Protein AF-A0A0N0V1C8-F1 (afdb_monomer_lite)

Foldseek 3Di:
DCVVPVPPPVVLVVLLVVLLVCLLVDDDDPPPDALCVVLVVSLVSLVVQLVPDAALSVLSSLLSQLSSVVSVCVGPVPDPVSNVVSLVVSCVRPVLRLSSLLSVLLVCLVVPHDPVSSVVSLVSNCVDPVCNLSSLVSLLVSLLVDDDLVSLLVNLVSLLVCLVVVHDDDLVSLVSNLVCQLVCLLPVVSNVSSCVSDPLVSVLSSLVSSDDPVPDDPSSVLSSLSSNLVSCVSVVVLVVSLVSLVVSCVVQPPDPDSSNVSSVVSNVVSVVVVVVVDDDD

Structure (mmCIF, N/CA/C/O backbone):
data_AF-A0A0N0V1C8-F1
#
_entry.id   AF-A0A0N0V1C8-F1
#
loop_
_atom_site.group_PDB
_atom_site.id
_atom_site.type_symbol
_atom_site.label_atom_id
_atom_site.label_alt_id
_atom_site.label_comp_id
_atom_site.label_asym_id
_atom_site.label_entity_id
_atom_site.label_seq_id
_atom_site.pdbx_PDB_ins_code
_atom_site.Cartn_x
_atom_site.Cartn_y
_atom_site.Cartn_z
_atom_site.occupancy
_atom_site.B_iso_or_equiv
_atom_site.auth_seq_id
_atom_site.auth_comp_id
_atom_site.auth_asym_id
_atom_site.auth_atom_id
_atom_site.pdbx_PDB_model_num
ATOM 1 N N . ALA A 1 1 ? 33.868 -14.195 -18.900 1.00 52.78 1 ALA A N 1
ATOM 2 C CA . ALA A 1 1 ? 32.821 -14.242 -19.941 1.00 52.78 1 ALA A CA 1
ATOM 3 C C . ALA A 1 1 ? 32.850 -12.981 -20.807 1.00 52.78 1 ALA A C 1
ATOM 5 O O . ALA A 1 1 ? 33.509 -13.032 -21.824 1.00 52.78 1 ALA A O 1
ATOM 6 N N . LEU A 1 2 ? 32.303 -11.826 -20.399 1.00 51.28 2 LEU A N 1
ATOM 7 C CA . LEU A 1 2 ? 32.263 -10.616 -21.258 1.00 51.28 2 LEU A CA 1
ATOM 8 C C . LEU A 1 2 ? 33.614 -9.930 -21.532 1.00 51.28 2 LEU A C 1
ATOM 10 O O . LEU A 1 2 ? 33.749 -9.223 -22.522 1.00 51.28 2 LEU A O 1
ATOM 14 N N . GLN A 1 3 ? 34.619 -10.143 -20.677 1.00 54.53 3 GLN A N 1
ATOM 15 C CA . GLN A 1 3 ? 36.010 -9.752 -20.966 1.00 54.53 3 GLN A CA 1
ATOM 16 C C . GLN A 1 3 ? 36.692 -10.675 -21.991 1.00 54.53 3 GLN A C 1
ATOM 18 O O . GLN A 1 3 ? 37.737 -10.319 -22.518 1.00 54.53 3 GLN A O 1
ATOM 23 N N . LEU A 1 4 ? 36.122 -11.858 -22.240 1.00 54.69 4 LEU A N 1
ATOM 24 C CA . LEU A 1 4 ? 36.668 -12.887 -23.130 1.00 54.69 4 LEU A CA 1
ATOM 25 C C . LEU A 1 4 ? 35.884 -12.960 -24.451 1.00 54.69 4 LEU A C 1
ATOM 27 O O . LEU A 1 4 ? 36.476 -13.215 -25.489 1.00 54.69 4 LEU A O 1
ATOM 31 N N . ASP A 1 5 ? 34.581 -12.671 -24.414 1.00 53.28 5 ASP A N 1
ATOM 32 C CA . ASP A 1 5 ? 33.723 -12.446 -25.575 1.00 53.28 5 ASP A CA 1
ATOM 33 C C . ASP A 1 5 ? 32.679 -11.363 -25.237 1.00 53.28 5 ASP A C 1
ATOM 35 O O . ASP A 1 5 ? 31.671 -11.636 -24.571 1.00 53.28 5 ASP A O 1
ATOM 39 N N . PRO A 1 6 ? 32.903 -10.110 -25.671 1.00 58.59 6 PRO A N 1
ATOM 40 C CA . PRO A 1 6 ? 31.948 -9.031 -25.481 1.00 58.59 6 PRO A CA 1
ATOM 41 C C . PRO A 1 6 ? 30.592 -9.319 -26.135 1.00 58.59 6 PRO A C 1
ATOM 43 O O . PRO A 1 6 ? 29.594 -8.759 -25.691 1.00 58.59 6 PRO A O 1
ATOM 46 N N . GLY A 1 7 ? 30.523 -10.151 -27.180 1.00 58.53 7 GLY A N 1
ATOM 47 C CA . GLY A 1 7 ? 29.318 -10.490 -27.944 1.00 58.53 7 GLY A CA 1
ATOM 48 C C . GLY A 1 7 ? 28.429 -11.560 -27.309 1.00 58.53 7 GLY A C 1
ATOM 49 O O . GLY A 1 7 ? 27.356 -11.831 -27.839 1.00 58.53 7 GLY A O 1
ATOM 50 N N . PHE A 1 8 ? 28.821 -12.130 -26.166 1.00 74.88 8 PHE A N 1
ATOM 51 C CA . PHE A 1 8 ? 28.081 -13.225 -25.544 1.00 74.88 8 PHE A CA 1
ATOM 52 C C . PHE A 1 8 ? 26.699 -12.766 -25.041 1.00 74.88 8 PHE A C 1
ATOM 54 O O . PHE A 1 8 ? 26.563 -12.162 -23.969 1.00 74.88 8 PHE A O 1
ATOM 61 N N . HIS A 1 9 ? 25.669 -13.026 -25.851 1.00 71.44 9 HIS A N 1
ATOM 62 C CA . HIS A 1 9 ? 24.304 -12.525 -25.670 1.00 71.44 9 HIS A CA 1
ATOM 63 C C . HIS A 1 9 ? 23.698 -12.905 -24.312 1.00 71.44 9 HIS A C 1
ATOM 65 O O . HIS A 1 9 ? 23.097 -12.050 -23.655 1.00 71.44 9 HIS A O 1
ATOM 71 N N . ASP A 1 10 ? 23.929 -14.131 -23.842 1.00 77.31 10 ASP A N 1
ATOM 72 C CA . ASP A 1 10 ? 23.384 -14.609 -22.566 1.00 77.31 10 ASP A CA 1
ATOM 73 C C . ASP A 1 10 ? 23.971 -13.853 -21.370 1.00 77.31 10 ASP A C 1
ATOM 75 O O . ASP A 1 10 ? 23.235 -13.393 -20.498 1.00 77.31 10 ASP A O 1
ATOM 79 N N . ALA A 1 11 ? 25.284 -13.596 -21.375 1.00 82.12 11 ALA A N 1
ATOM 80 C CA . ALA A 1 11 ? 25.918 -12.821 -20.308 1.00 82.12 11 ALA A CA 1
ATOM 81 C C . ALA A 1 11 ? 25.419 -11.368 -20.284 1.00 82.12 11 ALA A C 1
ATOM 83 O O . ALA A 1 11 ? 25.292 -10.778 -19.210 1.00 82.12 11 ALA A O 1
ATOM 84 N N . ARG A 1 12 ? 25.106 -10.772 -21.444 1.00 82.94 12 ARG A N 1
ATOM 85 C CA . ARG A 1 12 ? 24.502 -9.428 -21.489 1.00 82.94 12 ARG A CA 1
ATOM 86 C C . ARG A 1 12 ? 23.080 -9.430 -20.936 1.00 82.94 12 ARG A C 1
ATOM 88 O O . ARG A 1 12 ? 22.739 -8.542 -20.155 1.00 82.94 12 ARG A O 1
ATOM 95 N N . LYS A 1 13 ? 22.269 -10.425 -21.301 1.00 86.00 13 LYS A N 1
ATOM 96 C CA . LYS A 1 13 ? 20.898 -10.580 -20.797 1.00 86.00 13 LYS A CA 1
ATOM 97 C C . LYS A 1 13 ? 20.876 -10.722 -19.275 1.00 86.00 13 LYS A C 1
ATOM 99 O O . LYS A 1 13 ? 20.109 -10.038 -18.598 1.00 86.00 13 LYS A O 1
ATOM 104 N N . GLU A 1 14 ? 21.781 -11.527 -18.725 1.00 88.12 14 GLU A N 1
ATOM 105 C CA . GLU A 1 14 ? 21.945 -11.670 -17.277 1.00 88.12 14 GLU A CA 1
ATOM 106 C C . GLU A 1 14 ? 22.374 -10.362 -16.603 1.00 88.12 14 GLU A C 1
ATOM 108 O O . GLU A 1 14 ? 21.824 -9.998 -15.563 1.00 88.12 14 GLU A O 1
ATOM 113 N N . GLN A 1 15 ? 23.301 -9.604 -17.201 1.00 91.00 15 GLN A N 1
ATOM 114 C CA . GLN A 1 15 ? 23.699 -8.297 -16.669 1.00 91.00 15 GLN A CA 1
ATOM 115 C C . GLN A 1 15 ? 22.545 -7.290 -16.642 1.00 91.00 15 GLN A C 1
ATOM 117 O O . GLN A 1 15 ? 22.400 -6.556 -15.662 1.00 91.00 15 GLN A O 1
ATOM 122 N N . ILE A 1 16 ? 21.717 -7.253 -17.688 1.00 94.25 16 ILE A N 1
ATOM 123 C CA . ILE A 1 16 ? 20.531 -6.389 -17.751 1.00 94.25 16 ILE A CA 1
ATOM 124 C C . ILE A 1 16 ? 19.536 -6.789 -16.658 1.00 94.25 16 ILE A C 1
ATOM 126 O O . ILE A 1 16 ? 19.104 -5.934 -15.880 1.00 94.25 16 ILE A O 1
ATOM 130 N N . ALA A 1 17 ? 19.218 -8.081 -16.546 1.00 93.12 17 ALA A N 1
ATOM 131 C CA . ALA A 1 17 ? 18.311 -8.592 -15.523 1.00 93.12 17 ALA A CA 1
ATOM 132 C C . ALA A 1 17 ? 18.825 -8.286 -14.104 1.00 93.12 17 ALA A C 1
ATOM 134 O O . ALA A 1 17 ? 18.064 -7.828 -13.245 1.00 93.12 17 ALA A O 1
ATOM 135 N N . LEU A 1 18 ? 20.128 -8.457 -13.865 1.00 94.12 18 LEU A N 1
ATOM 136 C CA . LEU A 1 18 ? 20.763 -8.136 -12.589 1.00 94.12 18 LEU A CA 1
ATOM 137 C C . LEU A 1 18 ? 20.686 -6.636 -12.280 1.00 94.12 18 LEU A C 1
ATOM 139 O O . LEU A 1 18 ? 20.310 -6.265 -11.169 1.00 94.12 18 LEU A O 1
ATOM 143 N N . ALA A 1 19 ? 20.966 -5.771 -13.260 1.00 95.56 19 ALA A N 1
ATOM 144 C CA . ALA A 1 19 ? 20.849 -4.322 -13.104 1.00 95.56 19 ALA A CA 1
ATOM 145 C C . ALA A 1 19 ? 19.413 -3.907 -12.743 1.00 95.56 19 ALA A C 1
ATOM 147 O O . ALA A 1 19 ? 19.205 -3.101 -11.834 1.00 95.56 19 ALA A O 1
ATOM 148 N N . GLN A 1 20 ? 18.409 -4.498 -13.395 1.00 96.06 20 GLN A N 1
ATOM 149 C CA . GLN A 1 20 ? 17.001 -4.274 -13.069 1.00 96.06 20 GLN A CA 1
ATOM 150 C C . GLN A 1 20 ? 16.673 -4.717 -11.633 1.00 96.06 20 GLN A C 1
ATOM 152 O O . GLN A 1 20 ? 16.057 -3.961 -10.879 1.00 96.06 20 GLN A O 1
ATOM 157 N N . VAL A 1 21 ? 17.109 -5.913 -11.220 1.00 95.00 21 VAL A N 1
ATOM 158 C CA . VAL A 1 21 ? 16.919 -6.420 -9.848 1.00 95.00 21 VAL A CA 1
ATOM 159 C C . VAL A 1 21 ? 17.579 -5.499 -8.823 1.00 95.00 21 VAL A C 1
ATOM 161 O O . VAL A 1 21 ? 16.956 -5.166 -7.812 1.00 95.00 21 VAL A O 1
ATOM 164 N N . TRP A 1 22 ? 18.811 -5.059 -9.072 1.00 94.62 22 TRP A N 1
ATOM 165 C CA . TRP A 1 22 ? 19.539 -4.162 -8.177 1.00 94.62 22 TRP A CA 1
ATOM 166 C C . TRP A 1 22 ? 18.833 -2.818 -8.032 1.00 94.62 22 TRP A C 1
ATOM 168 O O . TRP A 1 22 ? 18.614 -2.369 -6.910 1.00 94.62 22 TRP A O 1
ATOM 178 N N . LEU A 1 23 ? 18.373 -2.218 -9.132 1.00 95.44 23 LEU A N 1
ATOM 179 C CA . LEU A 1 23 ? 17.612 -0.968 -9.095 1.00 95.44 23 LEU A CA 1
ATOM 180 C C . LEU A 1 23 ? 16.321 -1.059 -8.272 1.00 95.44 23 LEU A C 1
ATOM 182 O O . LEU A 1 23 ? 15.932 -0.083 -7.627 1.00 95.44 23 LEU A O 1
ATOM 186 N N . ARG A 1 24 ? 15.653 -2.217 -8.262 1.00 94.56 24 ARG A N 1
ATOM 187 C CA . ARG A 1 24 ? 14.434 -2.420 -7.462 1.00 94.56 24 ARG A CA 1
ATOM 188 C C . ARG A 1 24 ? 14.707 -2.555 -5.965 1.00 94.56 24 ARG A C 1
ATOM 190 O O . ARG A 1 24 ? 13.820 -2.250 -5.172 1.00 94.56 24 ARG A O 1
ATOM 197 N N . ASN A 1 25 ? 15.904 -3.003 -5.590 1.00 91.56 25 ASN A N 1
ATOM 198 C CA . ASN A 1 25 ? 16.272 -3.331 -4.209 1.00 91.56 25 ASN A CA 1
ATOM 199 C C . ASN A 1 25 ? 17.330 -2.392 -3.614 1.00 91.56 25 ASN A C 1
ATOM 201 O O . ASN A 1 25 ? 17.785 -2.608 -2.493 1.00 91.56 25 ASN A O 1
ATOM 205 N N . ILE A 1 26 ? 17.730 -1.356 -4.350 1.00 89.50 26 ILE A N 1
ATOM 206 C CA . ILE A 1 26 ? 18.790 -0.449 -3.929 1.00 89.50 26 ILE A CA 1
ATOM 207 C C . ILE A 1 26 ? 18.405 0.327 -2.666 1.00 89.50 26 ILE A C 1
ATOM 209 O O . ILE A 1 26 ? 17.337 0.934 -2.551 1.00 89.50 26 ILE A O 1
ATOM 213 N N . TRP A 1 27 ? 19.341 0.340 -1.730 1.00 82.88 27 TRP A N 1
ATOM 214 C CA . TRP A 1 27 ? 19.330 1.151 -0.525 1.00 82.88 27 TRP A CA 1
ATOM 215 C C . TRP A 1 27 ? 20.699 1.818 -0.402 1.00 82.88 27 TRP A C 1
ATOM 217 O O . TRP A 1 27 ? 21.710 1.253 -0.816 1.00 82.88 27 TRP A O 1
ATOM 227 N N . VAL A 1 28 ? 20.716 3.039 0.127 1.00 83.88 28 VAL A N 1
ATOM 228 C CA . VAL A 1 28 ? 21.942 3.806 0.353 1.00 83.88 28 VAL A CA 1
ATOM 229 C C . VAL A 1 28 ? 22.031 4.193 1.821 1.00 83.88 28 VAL A C 1
ATOM 231 O O . VAL A 1 28 ? 21.042 4.645 2.410 1.00 83.88 28 VAL A O 1
ATOM 234 N N . VAL A 1 29 ? 23.222 4.040 2.399 1.00 79.38 29 VAL A N 1
ATOM 235 C CA . VAL A 1 29 ? 23.565 4.636 3.691 1.00 79.38 29 VAL A CA 1
ATOM 236 C C . VAL A 1 29 ? 23.898 6.101 3.446 1.00 79.38 29 VAL A C 1
ATOM 238 O O . VAL A 1 29 ? 24.808 6.432 2.681 1.00 79.38 29 VAL A O 1
ATOM 241 N N . LYS A 1 30 ? 23.131 6.996 4.074 1.00 76.25 30 LYS A N 1
ATOM 242 C CA . LYS A 1 30 ? 23.342 8.440 3.943 1.00 76.25 30 LYS A CA 1
ATOM 243 C C . LYS A 1 30 ? 24.751 8.793 4.435 1.00 76.25 30 LYS A C 1
ATOM 245 O O . LYS A 1 30 ? 25.071 8.523 5.584 1.00 76.25 30 LYS A O 1
ATOM 250 N N . GLY A 1 31 ? 25.547 9.436 3.580 1.00 76.31 31 GLY A N 1
ATOM 251 C CA . GLY A 1 31 ? 26.910 9.883 3.898 1.00 76.31 31 GLY A CA 1
ATOM 252 C C . GLY A 1 31 ? 28.031 8.966 3.395 1.00 76.31 31 GLY A C 1
ATOM 253 O O . GLY A 1 31 ? 29.164 9.422 3.323 1.00 76.31 31 GLY A O 1
ATOM 254 N N . GLU A 1 32 ? 27.732 7.730 2.979 1.00 85.38 32 GLU A N 1
ATOM 255 C CA . GLU A 1 32 ? 28.752 6.785 2.484 1.00 85.38 32 GLU A CA 1
ATOM 256 C C . GLU A 1 32 ? 28.740 6.651 0.959 1.00 85.38 32 GLU A C 1
ATOM 258 O O . GLU A 1 32 ? 29.779 6.699 0.295 1.00 85.38 32 GLU A O 1
ATOM 263 N N . ILE A 1 33 ? 27.549 6.485 0.378 1.00 85.62 33 ILE A N 1
ATOM 264 C CA . ILE A 1 33 ? 27.385 6.275 -1.057 1.00 85.62 33 ILE A CA 1
ATOM 265 C C . ILE A 1 33 ? 26.149 6.994 -1.589 1.00 85.62 33 ILE A C 1
ATOM 267 O O . ILE A 1 33 ? 25.095 7.022 -0.956 1.00 85.62 33 ILE A O 1
ATOM 271 N N . THR A 1 34 ? 26.292 7.581 -2.775 1.00 87.50 34 THR A N 1
ATOM 272 C CA . THR A 1 34 ? 25.226 8.302 -3.472 1.00 87.50 34 THR A CA 1
ATOM 273 C C . THR A 1 34 ? 24.441 7.375 -4.392 1.00 87.50 34 THR A C 1
ATOM 275 O O . THR A 1 34 ? 24.997 6.434 -4.975 1.00 87.50 34 THR A O 1
ATOM 278 N N . PHE A 1 35 ? 23.151 7.666 -4.585 1.00 89.12 35 PHE A N 1
ATOM 279 C CA . PHE A 1 35 ? 22.352 6.981 -5.603 1.00 89.12 35 PHE A CA 1
ATOM 280 C C . PHE A 1 35 ? 22.988 7.165 -6.974 1.00 89.12 35 PHE A C 1
ATOM 282 O O . PHE A 1 35 ? 23.130 6.192 -7.708 1.00 89.12 35 PHE A O 1
ATOM 289 N N . SER A 1 36 ? 23.450 8.374 -7.302 1.00 89.19 36 SER A N 1
ATOM 290 C CA . SER A 1 36 ? 24.083 8.650 -8.593 1.00 89.19 36 SER A CA 1
ATOM 291 C C . SER A 1 36 ? 25.296 7.757 -8.861 1.00 89.19 36 SER A C 1
ATOM 293 O O . SER A 1 36 ? 25.416 7.219 -9.963 1.00 89.19 36 SER A O 1
ATOM 295 N N . LYS A 1 37 ? 26.165 7.530 -7.864 1.00 88.19 37 LYS A N 1
ATOM 296 C CA . LYS A 1 37 ? 27.358 6.680 -8.021 1.00 88.19 37 LYS A CA 1
ATOM 297 C C . LYS A 1 37 ? 26.998 5.225 -8.332 1.00 88.19 37 LYS A C 1
ATOM 299 O O . LYS A 1 37 ? 27.640 4.613 -9.183 1.00 88.19 37 LYS A O 1
ATOM 304 N N . LEU A 1 38 ? 25.973 4.680 -7.676 1.00 88.75 38 LEU A N 1
ATOM 305 C CA . LEU A 1 38 ? 25.504 3.312 -7.926 1.00 88.75 38 LEU A CA 1
ATOM 306 C C . LEU A 1 38 ? 24.750 3.205 -9.255 1.00 88.75 38 LEU A C 1
ATOM 308 O O . LEU A 1 38 ? 25.005 2.309 -10.058 1.00 88.75 38 LEU A O 1
ATOM 312 N N . VAL A 1 39 ? 23.846 4.148 -9.507 1.00 92.44 39 VAL A N 1
ATOM 313 C CA . VAL A 1 39 ? 22.922 4.119 -10.641 1.00 92.44 39 VAL A CA 1
ATOM 314 C C . VAL A 1 39 ? 23.619 4.344 -11.977 1.00 92.44 39 VAL A C 1
ATOM 316 O O . VAL A 1 39 ? 23.223 3.724 -12.959 1.00 92.44 39 VAL A O 1
ATOM 319 N N . ASN A 1 40 ? 24.677 5.156 -12.038 1.00 91.88 40 ASN A N 1
ATOM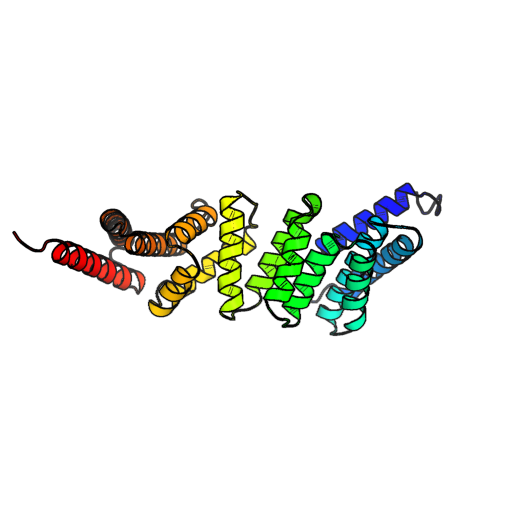 320 C CA . ASN A 1 40 ? 25.378 5.419 -13.299 1.00 91.88 40 ASN A CA 1
ATOM 321 C C . ASN A 1 40 ? 25.929 4.139 -13.955 1.00 91.88 40 ASN A C 1
ATOM 323 O O . ASN A 1 40 ? 25.847 4.008 -15.174 1.00 91.88 40 ASN A O 1
ATOM 327 N N . LYS A 1 41 ? 26.413 3.171 -13.162 1.00 88.25 41 LYS A N 1
ATOM 328 C CA . LYS A 1 41 ? 26.884 1.877 -13.688 1.00 88.25 41 LYS A CA 1
ATOM 329 C C . LYS A 1 41 ? 25.742 1.069 -14.307 1.00 88.25 41 LYS A C 1
ATOM 331 O O . LYS A 1 41 ? 25.881 0.534 -15.399 1.00 88.25 41 LYS A O 1
ATOM 336 N N . MET A 1 42 ? 24.595 1.033 -13.630 1.00 93.69 42 MET A N 1
ATOM 337 C CA . MET A 1 42 ? 23.409 0.311 -14.098 1.00 93.69 42 MET A CA 1
ATOM 338 C C . MET A 1 42 ? 22.788 0.978 -15.329 1.00 93.69 42 MET A C 1
ATOM 340 O O . MET A 1 42 ? 22.375 0.284 -16.250 1.00 93.69 42 MET A O 1
ATOM 344 N N . LEU A 1 43 ? 22.770 2.314 -15.387 1.00 94.81 43 LEU A N 1
ATOM 345 C CA . LEU A 1 43 ? 22.278 3.057 -16.549 1.00 94.81 43 LEU A CA 1
ATOM 346 C C . LEU A 1 43 ? 23.040 2.696 -17.824 1.00 94.81 43 LEU A C 1
ATOM 348 O O . LEU A 1 43 ? 22.409 2.527 -18.860 1.00 94.81 43 LEU A O 1
ATOM 352 N N . GLN A 1 44 ? 24.365 2.540 -17.756 1.00 92.75 44 GLN A N 1
ATOM 353 C CA . GLN A 1 44 ? 25.161 2.174 -18.928 1.00 92.75 44 GLN A CA 1
ATOM 354 C C . GLN A 1 44 ? 24.751 0.800 -19.481 1.00 92.75 44 GLN A C 1
ATOM 356 O O . GLN A 1 44 ? 24.467 0.679 -20.671 1.00 92.75 44 GLN A O 1
ATOM 361 N N . THR A 1 45 ? 24.629 -0.212 -18.614 1.00 93.50 45 THR A N 1
ATOM 362 C CA . THR A 1 45 ? 24.140 -1.550 -18.990 1.00 93.50 45 THR A CA 1
ATOM 363 C C . THR A 1 45 ? 22.722 -1.503 -19.558 1.00 93.50 45 THR A C 1
ATOM 365 O O . THR A 1 45 ? 22.439 -2.135 -20.573 1.00 93.50 45 THR A O 1
ATOM 368 N N . LEU A 1 46 ? 21.829 -0.728 -18.937 1.00 96.38 46 LEU A N 1
ATOM 369 C CA . LEU A 1 46 ? 20.436 -0.626 -19.371 1.00 96.38 46 LEU A CA 1
ATOM 370 C C . LEU A 1 46 ? 20.290 0.101 -20.709 1.00 96.38 46 LEU A C 1
ATOM 372 O O . LEU A 1 46 ? 19.479 -0.321 -21.520 1.00 96.38 46 LEU A O 1
ATOM 376 N N . TYR A 1 47 ? 21.076 1.145 -20.984 1.00 95.69 47 TYR A N 1
ATOM 377 C CA . TYR A 1 47 ? 21.047 1.812 -22.288 1.00 95.69 47 TYR A CA 1
ATOM 378 C C . TYR A 1 47 ? 21.532 0.899 -23.417 1.00 95.69 47 TYR A C 1
ATOM 380 O O . TYR A 1 47 ? 20.918 0.883 -24.481 1.00 95.69 47 TYR A O 1
ATOM 388 N N . ILE A 1 48 ? 22.577 0.100 -23.174 1.00 91.94 48 ILE A N 1
ATOM 389 C CA . ILE A 1 48 ? 23.018 -0.927 -24.129 1.00 91.94 48 ILE A CA 1
ATOM 390 C C . ILE A 1 48 ? 21.892 -1.939 -24.358 1.00 91.94 48 ILE A C 1
ATOM 392 O O . ILE A 1 48 ? 21.567 -2.235 -25.503 1.00 91.94 48 ILE A O 1
ATOM 396 N N . GLY A 1 49 ? 21.259 -2.421 -23.283 1.00 92.69 49 GLY A N 1
ATOM 397 C CA . GLY A 1 49 ? 20.123 -3.338 -23.370 1.00 92.69 49 GLY A CA 1
ATOM 398 C C . GLY A 1 49 ? 18.946 -2.763 -24.156 1.00 92.69 49 GLY A C 1
ATOM 399 O O . GLY A 1 49 ? 18.402 -3.432 -25.028 1.00 92.69 49 GLY A O 1
ATOM 400 N N . ALA A 1 50 ? 18.590 -1.502 -23.909 1.00 93.31 50 ALA A N 1
ATOM 401 C CA . ALA A 1 50 ? 17.497 -0.821 -24.598 1.00 93.31 50 ALA A CA 1
ATOM 402 C C . ALA A 1 50 ? 17.743 -0.676 -26.107 1.00 93.31 50 ALA A C 1
ATOM 404 O O . ALA A 1 50 ? 16.783 -0.649 -26.870 1.00 93.31 50 ALA A O 1
ATOM 405 N N . ALA A 1 51 ? 19.007 -0.573 -26.532 1.00 91.81 51 ALA A N 1
ATOM 406 C CA . ALA A 1 51 ? 19.379 -0.445 -27.939 1.00 91.81 51 ALA A CA 1
ATOM 407 C C . ALA A 1 51 ? 19.290 -1.767 -28.721 1.00 91.81 51 ALA A C 1
ATOM 409 O O . ALA A 1 51 ? 19.187 -1.730 -29.942 1.00 91.81 51 ALA A O 1
ATOM 410 N N . ILE A 1 52 ? 19.346 -2.913 -28.035 1.00 91.31 52 ILE A N 1
ATOM 411 C CA . ILE A 1 52 ? 19.385 -4.247 -28.661 1.00 91.31 52 ILE A CA 1
ATOM 412 C C . ILE A 1 52 ? 18.144 -5.100 -28.369 1.00 91.31 52 ILE A C 1
ATOM 414 O O . ILE A 1 52 ? 18.062 -6.227 -28.845 1.00 91.31 52 ILE A O 1
ATOM 418 N N . SER A 1 53 ? 17.211 -4.592 -27.559 1.00 93.25 53 SER A N 1
ATOM 419 C CA . SER A 1 53 ? 15.995 -5.304 -27.154 1.00 93.25 53 SER A CA 1
ATOM 420 C C . SER A 1 53 ? 14.761 -4.683 -27.794 1.00 93.25 53 SER A C 1
ATOM 422 O O . SER A 1 53 ? 14.677 -3.462 -27.950 1.00 93.25 53 SER A O 1
ATOM 424 N N . GLU A 1 54 ? 13.749 -5.507 -28.045 1.00 93.56 54 GLU A N 1
ATOM 425 C CA . GLU A 1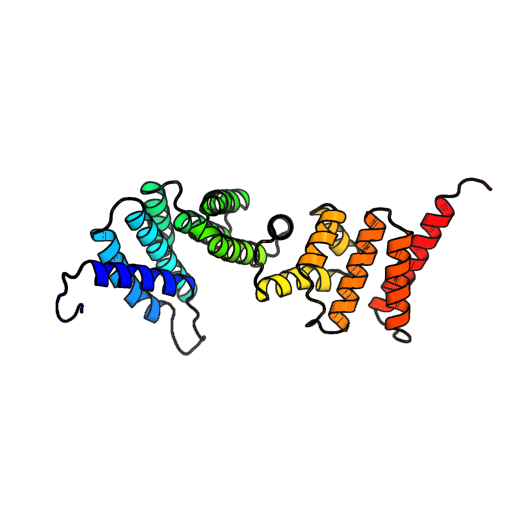 54 ? 12.463 -5.093 -28.612 1.00 93.56 54 GLU A CA 1
ATOM 426 C C . GLU A 1 54 ? 11.287 -5.504 -27.709 1.00 93.56 54 GLU A C 1
ATOM 428 O O . GLU A 1 54 ? 11.456 -6.206 -26.707 1.00 93.56 54 GLU A O 1
ATOM 433 N N . GLY A 1 55 ? 10.087 -5.008 -28.028 1.00 95.62 55 GLY A N 1
ATOM 434 C CA . GLY A 1 55 ? 8.842 -5.367 -27.345 1.00 95.62 55 GLY A CA 1
ATOM 435 C C . GLY A 1 55 ? 8.901 -5.244 -25.815 1.00 95.62 55 GLY A C 1
ATOM 436 O O . GLY A 1 55 ? 9.368 -4.242 -25.267 1.00 95.62 55 GLY A O 1
ATOM 437 N N . ILE A 1 56 ? 8.428 -6.286 -25.124 1.00 95.44 56 ILE A N 1
ATOM 438 C CA . ILE A 1 56 ? 8.292 -6.332 -23.657 1.00 95.44 56 ILE A CA 1
ATOM 439 C C . ILE A 1 56 ? 9.637 -6.113 -22.949 1.00 95.44 56 ILE A C 1
ATOM 441 O O . ILE A 1 56 ? 9.697 -5.425 -21.928 1.00 95.44 56 ILE A O 1
ATOM 445 N N . GLU A 1 57 ? 10.732 -6.664 -23.479 1.00 95.56 57 GLU A N 1
ATOM 446 C CA . GLU A 1 57 ? 12.058 -6.510 -22.874 1.00 95.56 57 GLU A CA 1
ATOM 447 C C . GLU A 1 57 ? 12.529 -5.053 -22.951 1.00 95.56 57 GLU A C 1
ATOM 449 O O . GLU A 1 57 ? 12.926 -4.474 -21.936 1.00 95.56 57 GLU A O 1
ATOM 454 N N . SER A 1 58 ? 12.372 -4.415 -24.113 1.00 96.94 58 SER A N 1
ATOM 455 C CA . SER A 1 58 ? 12.680 -2.990 -24.291 1.00 96.94 58 SER A CA 1
ATOM 456 C C . SER A 1 58 ? 11.836 -2.090 -23.377 1.00 96.94 58 SER A C 1
ATOM 458 O O . SER A 1 58 ? 12.351 -1.135 -22.778 1.00 96.94 58 SER A O 1
ATOM 460 N N . ALA A 1 59 ? 10.551 -2.421 -23.198 1.00 97.94 59 ALA A N 1
ATOM 461 C CA . ALA A 1 59 ? 9.652 -1.716 -22.286 1.00 97.94 59 ALA A CA 1
ATOM 462 C C . ALA A 1 59 ? 10.090 -1.858 -20.818 1.00 97.94 59 ALA A C 1
ATOM 464 O O . ALA A 1 59 ? 10.207 -0.859 -20.103 1.00 97.94 59 ALA A O 1
ATOM 465 N N . ASN A 1 60 ? 10.424 -3.077 -20.382 1.00 97.88 60 ASN A N 1
ATOM 466 C CA . ASN A 1 60 ? 10.947 -3.341 -19.041 1.00 97.88 60 ASN A CA 1
ATOM 467 C C . ASN A 1 60 ? 12.238 -2.559 -18.777 1.00 97.88 60 ASN A C 1
ATOM 469 O O . ASN A 1 60 ? 12.390 -1.950 -17.714 1.00 97.88 60 ASN A O 1
ATOM 473 N N . ILE A 1 61 ? 13.172 -2.554 -19.729 1.00 98.31 61 ILE A N 1
ATOM 474 C CA . ILE A 1 61 ? 14.429 -1.810 -19.613 1.00 98.31 61 ILE A CA 1
ATOM 475 C C . ILE A 1 61 ? 14.153 -0.307 -19.521 1.00 98.31 61 ILE A C 1
ATOM 477 O O . ILE A 1 61 ? 14.650 0.338 -18.598 1.00 98.31 61 ILE A O 1
ATOM 481 N N . SER A 1 62 ? 13.301 0.237 -20.395 1.00 98.44 62 SER A N 1
ATOM 482 C CA . SER A 1 62 ? 12.911 1.654 -20.369 1.00 98.44 62 SER A CA 1
ATOM 483 C C . SER A 1 62 ? 12.289 2.050 -19.024 1.00 98.44 62 SER A C 1
ATOM 485 O O . SER A 1 62 ? 12.673 3.064 -18.442 1.00 98.44 62 SER A O 1
ATOM 487 N N . ALA A 1 63 ? 11.416 1.217 -18.449 1.00 98.56 63 ALA A N 1
ATOM 488 C CA . ALA A 1 63 ? 10.858 1.462 -17.119 1.00 98.56 63 ALA A CA 1
ATOM 489 C C . ALA A 1 63 ? 11.952 1.556 -16.038 1.00 98.56 63 ALA A C 1
ATOM 491 O O . ALA A 1 63 ? 11.948 2.474 -15.216 1.00 98.56 63 ALA A O 1
ATOM 492 N N . HIS A 1 64 ? 12.935 0.653 -16.062 1.00 98.50 64 HIS A N 1
ATOM 493 C CA . HIS A 1 64 ? 14.034 0.666 -15.095 1.00 98.50 64 HIS A CA 1
ATOM 494 C C . HIS A 1 64 ? 15.003 1.839 -15.311 1.00 98.50 64 HIS A C 1
ATOM 496 O O . HIS A 1 64 ? 15.527 2.367 -14.330 1.00 98.50 64 HIS A O 1
ATOM 502 N N . ILE A 1 65 ? 15.193 2.312 -16.547 1.00 98.38 65 ILE A N 1
ATOM 503 C CA . ILE A 1 65 ? 15.922 3.561 -16.815 1.00 98.38 65 ILE A CA 1
ATOM 504 C C . ILE A 1 65 ? 15.177 4.750 -16.186 1.00 98.38 65 ILE A C 1
ATOM 506 O O . ILE A 1 65 ? 15.790 5.553 -15.480 1.00 98.38 65 ILE A O 1
ATOM 510 N N . GLY A 1 66 ? 13.852 4.836 -16.349 1.00 98.00 66 GLY A N 1
ATOM 511 C CA . GLY A 1 66 ? 13.031 5.856 -15.683 1.00 98.00 66 GLY A CA 1
ATOM 512 C C . GLY A 1 66 ? 13.167 5.814 -14.157 1.00 98.00 66 GLY A C 1
ATOM 513 O O . GLY A 1 66 ? 13.364 6.846 -13.511 1.00 98.00 66 GLY A O 1
ATOM 514 N N . TRP A 1 67 ? 13.168 4.613 -13.572 1.00 97.75 67 TRP A N 1
ATOM 515 C CA . TRP A 1 67 ? 13.396 4.418 -12.137 1.00 97.75 67 TRP A CA 1
ATOM 516 C C . TRP A 1 67 ? 14.796 4.842 -11.681 1.00 97.75 67 TRP A C 1
ATOM 518 O O . TRP A 1 67 ? 14.944 5.501 -10.651 1.00 97.75 67 TRP A O 1
ATOM 528 N N . ALA A 1 68 ? 15.827 4.533 -12.464 1.00 96.94 68 ALA A N 1
ATOM 529 C CA . ALA A 1 68 ? 17.185 5.009 -12.231 1.00 96.94 68 ALA A CA 1
ATOM 530 C C . ALA A 1 68 ? 17.250 6.548 -12.199 1.00 96.94 68 ALA A C 1
ATOM 532 O O . ALA A 1 68 ? 17.844 7.123 -11.281 1.00 96.94 68 ALA A O 1
ATOM 533 N N . TYR A 1 69 ? 16.588 7.234 -13.134 1.00 96.94 69 TYR A N 1
ATOM 534 C CA . TYR A 1 69 ? 16.494 8.695 -13.088 1.00 96.94 69 TYR A CA 1
ATOM 535 C C . TYR A 1 69 ? 15.696 9.202 -11.887 1.00 96.94 69 TYR A C 1
ATOM 537 O O . TYR A 1 69 ? 16.092 10.208 -11.304 1.00 96.94 69 TYR A O 1
ATOM 545 N N . TYR A 1 70 ? 14.640 8.504 -11.455 1.00 95.44 70 TYR A N 1
ATOM 546 C CA . TYR A 1 70 ? 13.930 8.850 -10.220 1.00 95.44 70 TYR A CA 1
ATOM 547 C C . TYR A 1 70 ? 14.865 8.806 -9.000 1.00 95.44 70 TYR A C 1
ATOM 549 O O . TYR A 1 70 ? 14.862 9.730 -8.186 1.00 95.44 70 TYR A O 1
ATOM 557 N N . LEU A 1 71 ? 15.699 7.771 -8.879 1.00 94.00 71 LEU A N 1
ATOM 558 C CA . LEU A 1 71 ? 16.649 7.646 -7.769 1.00 94.00 71 LEU A CA 1
ATOM 559 C C . LEU A 1 71 ? 17.672 8.791 -7.765 1.00 94.00 71 LEU A C 1
ATOM 561 O O . LEU A 1 71 ? 17.966 9.346 -6.707 1.00 94.00 71 LEU A O 1
ATOM 565 N N . LYS A 1 72 ? 18.156 9.195 -8.946 1.00 93.12 72 LYS A N 1
ATOM 566 C CA . LYS A 1 72 ? 19.031 10.370 -9.105 1.00 93.12 72 LYS A CA 1
ATOM 567 C C . LYS A 1 72 ? 18.302 11.676 -8.771 1.00 93.12 72 LYS A C 1
ATOM 569 O O . LYS A 1 72 ? 18.859 12.537 -8.094 1.00 93.12 72 LYS A O 1
ATOM 574 N N . TYR A 1 73 ? 17.046 11.814 -9.194 1.00 92.88 73 TYR A N 1
ATOM 575 C CA . TYR A 1 73 ? 16.210 12.966 -8.865 1.00 92.88 73 TYR A CA 1
ATOM 576 C C . TYR A 1 73 ? 16.000 13.092 -7.353 1.00 92.88 73 TYR A C 1
ATOM 578 O O . TYR A 1 73 ? 16.117 14.182 -6.808 1.00 92.88 73 TYR A O 1
ATOM 586 N N . ARG A 1 74 ? 15.750 11.986 -6.646 1.00 89.00 74 ARG A N 1
ATOM 587 C CA . ARG A 1 74 ? 15.557 11.994 -5.187 1.00 89.00 74 ARG A CA 1
ATOM 588 C C . ARG A 1 74 ? 16.780 12.514 -4.422 1.00 89.00 74 ARG A C 1
ATOM 590 O O . ARG A 1 74 ? 16.633 13.023 -3.317 1.00 89.00 74 ARG A O 1
ATOM 597 N N . GLU A 1 75 ? 17.970 12.352 -4.988 1.00 87.62 75 GLU A N 1
ATOM 598 C CA . GLU A 1 75 ? 19.229 12.802 -4.398 1.00 87.62 75 GLU A CA 1
ATOM 599 C C . GLU A 1 75 ? 19.537 14.274 -4.692 1.00 87.62 75 GLU A C 1
ATOM 601 O O . GLU A 1 75 ? 19.906 15.006 -3.779 1.00 87.62 75 GLU A O 1
ATOM 606 N N . ALA A 1 76 ? 19.393 14.703 -5.949 1.00 86.81 76 ALA A N 1
ATOM 607 C CA . ALA A 1 76 ? 19.906 15.996 -6.414 1.00 86.81 76 ALA A CA 1
ATOM 608 C C . ALA A 1 76 ? 18.850 16.903 -7.073 1.00 86.81 76 ALA A C 1
ATOM 610 O O . ALA A 1 76 ? 19.198 17.936 -7.634 1.00 86.81 76 ALA A O 1
ATOM 611 N N . ASN A 1 77 ? 17.570 16.515 -7.067 1.00 84.88 77 ASN A N 1
ATOM 612 C CA . ASN A 1 77 ? 16.467 17.183 -7.778 1.00 84.88 77 ASN A CA 1
ATOM 613 C C . ASN A 1 77 ? 16.728 17.418 -9.282 1.00 84.88 77 ASN A C 1
ATOM 615 O O . ASN A 1 77 ? 16.148 18.312 -9.894 1.00 84.88 77 ASN A O 1
ATOM 619 N N . ALA A 1 78 ? 17.577 16.593 -9.899 1.00 80.62 78 ALA A N 1
ATOM 620 C CA . ALA A 1 78 ? 17.980 16.717 -11.298 1.00 80.62 78 ALA A CA 1
ATOM 621 C C . ALA A 1 78 ? 17.258 15.713 -12.215 1.00 80.62 78 ALA A C 1
ATOM 623 O O . ALA A 1 78 ? 16.822 14.651 -11.773 1.00 80.62 78 ALA A O 1
ATOM 624 N N . ASN A 1 79 ? 17.207 16.011 -13.520 1.00 84.75 79 ASN A N 1
ATOM 625 C CA . ASN A 1 79 ? 16.723 15.108 -14.580 1.00 84.75 79 ASN A CA 1
ATOM 626 C C . ASN A 1 79 ? 15.247 14.683 -14.463 1.00 84.75 79 ASN A C 1
ATOM 628 O O . ASN A 1 79 ? 14.883 13.579 -14.864 1.00 84.75 79 ASN A O 1
ATOM 632 N N . LYS A 1 80 ? 14.382 15.558 -13.940 1.00 89.88 80 LYS A N 1
ATOM 633 C CA . LYS A 1 80 ? 12.944 15.283 -13.777 1.00 89.88 80 LYS A CA 1
ATOM 634 C C . LYS A 1 80 ? 12.266 14.830 -15.077 1.00 89.88 80 LYS A C 1
ATOM 636 O O . LYS A 1 80 ? 11.464 13.901 -15.062 1.00 89.88 80 LYS A O 1
ATOM 641 N N . GLU A 1 81 ? 12.606 15.465 -16.194 1.00 90.75 81 GLU A N 1
ATOM 642 C CA . GLU A 1 81 ? 12.044 15.158 -17.517 1.00 90.75 81 GLU A CA 1
ATOM 643 C C . GLU A 1 81 ? 12.381 13.738 -17.981 1.00 90.75 81 GLU A C 1
ATOM 645 O O . GLU A 1 81 ? 11.531 13.062 -18.561 1.00 90.75 81 GLU A O 1
ATOM 650 N N . GLN A 1 82 ? 13.583 13.254 -17.648 1.00 92.50 82 GLN A N 1
ATOM 651 C CA . GLN A 1 82 ? 14.033 11.903 -17.989 1.00 92.50 82 GLN A CA 1
ATOM 652 C C . GLN A 1 82 ? 13.230 10.829 -17.250 1.00 92.50 82 GLN A C 1
ATOM 654 O O . GLN A 1 82 ? 12.997 9.750 -17.782 1.00 92.50 82 GLN A O 1
ATOM 659 N N . VAL A 1 83 ? 12.759 11.119 -16.033 1.00 95.12 83 VAL A N 1
ATOM 660 C CA . VAL A 1 83 ? 11.919 10.178 -15.281 1.00 95.12 83 VAL A CA 1
ATOM 661 C C . VAL A 1 83 ? 10.638 9.875 -16.058 1.00 95.12 83 VAL A C 1
ATOM 663 O O . VAL A 1 83 ? 10.300 8.717 -16.292 1.00 95.12 83 VAL A O 1
ATOM 666 N N . GLU A 1 84 ? 9.925 10.918 -16.491 1.00 95.75 84 GLU A N 1
ATOM 667 C CA . GLU A 1 84 ? 8.643 10.742 -17.174 1.00 95.75 84 GLU A CA 1
ATOM 668 C C . GLU A 1 84 ? 8.787 10.242 -18.607 1.00 95.75 84 GLU A C 1
ATOM 670 O O . GLU A 1 84 ? 7.947 9.454 -19.046 1.00 95.75 84 GLU A O 1
ATOM 675 N N . SER A 1 85 ? 9.807 10.694 -19.343 1.00 97.38 85 SER A N 1
ATOM 676 C CA . SER A 1 85 ? 9.998 10.298 -20.742 1.00 97.38 85 SER A CA 1
ATOM 677 C C . SER A 1 85 ? 10.196 8.788 -20.870 1.00 97.38 85 SER A C 1
ATOM 679 O O . SER A 1 85 ? 9.554 8.157 -21.707 1.00 97.38 85 SER A O 1
ATOM 681 N N . HIS A 1 86 ? 10.998 8.188 -19.988 1.00 98.31 86 HIS A N 1
ATOM 682 C CA . HIS A 1 86 ? 11.284 6.753 -20.007 1.00 98.31 86 HIS A CA 1
ATOM 683 C C . HIS A 1 86 ? 10.090 5.895 -19.583 1.00 98.31 86 HIS A C 1
ATOM 685 O O . HIS A 1 86 ? 9.838 4.858 -20.195 1.00 98.31 86 HIS A O 1
ATOM 691 N N . PHE A 1 87 ? 9.287 6.342 -18.610 1.00 98.25 87 PHE A N 1
ATOM 692 C CA . PHE A 1 87 ? 8.035 5.650 -18.283 1.00 98.25 87 PHE A CA 1
ATOM 693 C C . PHE A 1 87 ? 7.012 5.731 -19.419 1.00 98.25 87 PHE A C 1
ATOM 695 O O . PHE A 1 87 ? 6.378 4.728 -19.741 1.00 98.25 87 PHE A O 1
ATOM 702 N N . LYS A 1 88 ? 6.869 6.899 -20.060 1.00 98.25 88 LYS A N 1
ATOM 703 C CA . LYS A 1 88 ? 5.993 7.061 -21.230 1.00 98.25 88 LYS A CA 1
ATOM 704 C C . LYS A 1 88 ? 6.449 6.177 -22.387 1.00 98.25 88 LYS A C 1
ATOM 706 O O . LYS A 1 88 ? 5.614 5.495 -22.966 1.00 98.25 88 LYS A O 1
ATOM 711 N N . ARG A 1 89 ? 7.755 6.134 -22.669 1.00 98.06 89 ARG A N 1
ATOM 712 C CA . ARG A 1 89 ? 8.339 5.249 -23.685 1.00 98.06 89 ARG A CA 1
ATOM 713 C C . ARG A 1 89 ? 8.034 3.782 -23.390 1.00 98.06 89 ARG A C 1
ATOM 715 O O . ARG A 1 89 ? 7.569 3.081 -24.274 1.00 98.06 89 ARG A O 1
ATOM 722 N N . ALA A 1 90 ? 8.231 3.335 -22.150 1.00 98.38 90 ALA A N 1
ATOM 723 C CA . ALA A 1 90 ? 7.931 1.959 -21.761 1.00 98.38 90 ALA A CA 1
ATOM 724 C C . ALA A 1 90 ? 6.457 1.587 -22.006 1.00 98.38 90 ALA A C 1
ATOM 726 O O . ALA A 1 90 ? 6.185 0.528 -22.560 1.00 98.38 90 ALA A O 1
ATOM 727 N N . ILE A 1 91 ? 5.522 2.479 -21.657 1.00 98.44 91 ILE A N 1
ATOM 728 C CA . ILE A 1 91 ? 4.075 2.280 -21.866 1.00 98.44 91 ILE A CA 1
ATOM 729 C C . ILE A 1 91 ? 3.695 2.346 -23.352 1.00 98.44 91 ILE A C 1
ATOM 731 O O . ILE A 1 91 ? 2.788 1.646 -23.787 1.00 98.44 91 ILE A O 1
ATOM 735 N N . GLN A 1 92 ? 4.370 3.180 -24.147 1.00 98.25 92 GLN A N 1
ATOM 736 C CA . GLN A 1 92 ? 4.173 3.219 -25.600 1.00 98.25 92 GLN A CA 1
ATOM 737 C C . GLN A 1 92 ? 4.614 1.910 -26.264 1.00 98.25 92 GLN A C 1
ATOM 739 O O . GLN A 1 92 ? 3.949 1.451 -27.187 1.00 98.25 92 GLN A O 1
ATOM 744 N N . THR A 1 93 ? 5.710 1.312 -25.791 1.00 98.19 93 THR A N 1
ATOM 745 C CA . THR A 1 93 ? 6.208 0.026 -26.294 1.00 98.19 93 THR A CA 1
ATOM 746 C C . THR A 1 93 ? 5.344 -1.154 -25.832 1.00 98.19 93 THR A C 1
ATOM 748 O O . THR A 1 93 ? 5.085 -2.063 -26.613 1.00 98.19 93 THR A O 1
ATOM 751 N N . ASP A 1 94 ? 4.898 -1.152 -24.575 1.00 98.00 94 ASP A N 1
ATOM 752 C CA . ASP A 1 94 ? 4.005 -2.162 -24.000 1.00 98.00 94 ASP A CA 1
ATOM 753 C C . ASP A 1 94 ? 3.015 -1.484 -23.043 1.00 98.00 94 ASP A C 1
ATOM 755 O O . ASP A 1 94 ? 3.346 -1.109 -21.913 1.00 98.00 94 ASP A O 1
ATOM 759 N N . CYS A 1 95 ? 1.770 -1.337 -23.498 1.00 97.62 95 CYS A N 1
ATOM 760 C CA . CYS A 1 95 ? 0.729 -0.612 -22.772 1.00 97.62 95 CYS A CA 1
ATOM 761 C C . CYS A 1 95 ? 0.277 -1.297 -21.475 1.00 97.62 95 CYS A C 1
ATOM 763 O O . CYS A 1 95 ? -0.391 -0.663 -20.661 1.00 97.62 95 CYS A O 1
ATOM 765 N N . ASN A 1 96 ? 0.647 -2.565 -21.266 1.00 97.38 96 ASN A N 1
ATOM 766 C CA . ASN A 1 96 ? 0.331 -3.329 -20.061 1.00 97.38 96 ASN A CA 1
ATOM 767 C C . ASN A 1 96 ? 1.581 -3.611 -19.213 1.00 97.38 96 ASN A C 1
ATOM 769 O O . ASN A 1 96 ? 1.548 -4.463 -18.319 1.00 97.38 96 ASN A O 1
ATOM 773 N N . ASN A 1 97 ? 2.682 -2.891 -19.456 1.00 98.38 97 ASN A N 1
ATOM 774 C CA . ASN A 1 97 ? 3.945 -3.151 -18.785 1.00 98.38 97 ASN A CA 1
ATOM 775 C C . ASN A 1 97 ? 3.853 -2.934 -17.263 1.00 98.38 97 ASN A C 1
ATOM 777 O O . ASN A 1 97 ? 3.747 -1.804 -16.771 1.00 98.38 97 ASN A O 1
ATOM 781 N N . GLY A 1 98 ? 3.942 -4.028 -16.501 1.00 98.19 98 GLY A N 1
ATOM 782 C CA . GLY A 1 98 ? 3.749 -4.016 -15.050 1.00 98.19 98 GLY A CA 1
ATOM 783 C C . GLY A 1 98 ? 4.747 -3.124 -14.306 1.00 98.19 98 GLY A C 1
ATOM 784 O O . GLY A 1 98 ? 4.359 -2.360 -13.419 1.00 98.19 98 GLY A O 1
ATOM 785 N N . TYR A 1 99 ? 6.026 -3.151 -14.700 1.00 98.50 99 TYR A N 1
ATOM 786 C CA . TYR A 1 99 ? 7.057 -2.308 -14.089 1.00 98.50 99 TYR A CA 1
ATOM 787 C C . TYR A 1 99 ? 6.853 -0.828 -14.408 1.00 98.50 99 TYR A C 1
ATOM 789 O O . TYR A 1 99 ? 6.905 -0.006 -13.490 1.00 98.50 99 TYR A O 1
ATOM 797 N N . ALA A 1 100 ? 6.580 -0.489 -15.671 1.00 98.50 100 ALA A N 1
ATOM 798 C CA . ALA A 1 100 ? 6.346 0.890 -16.086 1.00 98.50 100 ALA A CA 1
ATOM 799 C C . ALA A 1 100 ? 5.177 1.502 -15.312 1.00 98.50 100 ALA A C 1
ATOM 801 O O . ALA A 1 100 ? 5.314 2.573 -14.725 1.00 98.50 100 ALA A O 1
ATOM 802 N N . HIS A 1 101 ? 4.052 0.791 -15.234 1.00 98.69 101 HIS A N 1
ATOM 803 C CA . HIS A 1 101 ? 2.883 1.262 -14.506 1.00 98.69 101 HIS A CA 1
ATOM 804 C C . HIS A 1 101 ? 3.131 1.355 -12.992 1.00 98.69 101 HIS A C 1
ATOM 806 O O . HIS A 1 101 ? 2.789 2.374 -12.392 1.00 98.69 101 HIS A O 1
ATOM 812 N N . ALA A 1 102 ? 3.785 0.375 -12.362 1.00 98.62 102 ALA A N 1
ATOM 813 C CA . ALA A 1 102 ? 4.063 0.429 -10.924 1.00 98.62 102 ALA A CA 1
ATOM 814 C C . ALA A 1 102 ? 4.984 1.605 -10.553 1.00 98.62 102 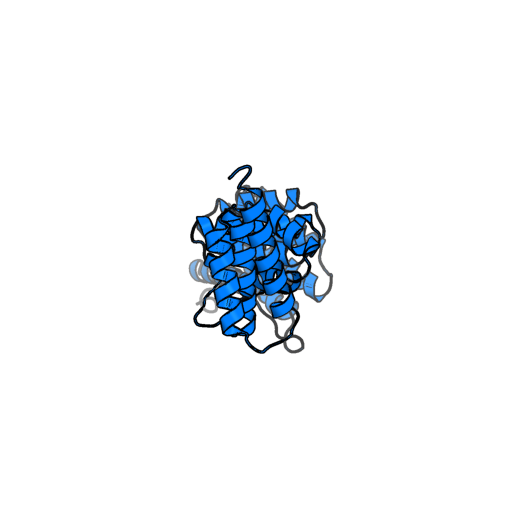ALA A C 1
ATOM 816 O O . ALA A 1 102 ? 4.692 2.378 -9.636 1.00 98.62 102 ALA A O 1
ATOM 817 N N . MET A 1 103 ? 6.091 1.760 -11.282 1.00 98.62 103 MET A N 1
ATOM 818 C CA . MET A 1 103 ? 7.092 2.798 -11.029 1.00 98.62 103 MET A CA 1
ATOM 819 C C . MET A 1 103 ? 6.567 4.191 -11.389 1.00 98.62 103 MET A C 1
ATOM 821 O O . MET A 1 103 ? 6.803 5.150 -10.648 1.00 98.62 103 MET A O 1
ATOM 825 N N . PHE A 1 104 ? 5.800 4.314 -12.477 1.00 98.25 104 PHE A N 1
ATOM 826 C CA . PHE A 1 104 ? 5.223 5.595 -12.865 1.00 98.25 104 PHE A CA 1
ATOM 827 C C . PHE A 1 104 ? 4.104 6.025 -11.916 1.00 98.25 104 PHE A C 1
ATOM 829 O O . PHE A 1 104 ? 4.075 7.185 -11.511 1.00 98.25 104 PHE A O 1
ATOM 836 N N . GLY A 1 105 ? 3.246 5.097 -11.474 1.00 97.62 105 GLY A N 1
ATOM 837 C CA . GLY A 1 105 ? 2.244 5.358 -10.437 1.00 97.62 105 GLY A CA 1
ATOM 838 C C . GLY A 1 105 ? 2.880 5.879 -9.148 1.00 97.62 105 GLY A C 1
ATOM 839 O O . GLY A 1 105 ? 2.457 6.907 -8.612 1.00 97.62 105 GLY A O 1
ATOM 840 N N . PHE A 1 106 ? 3.977 5.252 -8.712 1.00 97.12 106 PHE A N 1
ATOM 841 C CA . PHE A 1 106 ? 4.763 5.742 -7.582 1.00 97.12 106 PHE A CA 1
ATOM 842 C C . PHE A 1 106 ? 5.282 7.171 -7.811 1.00 97.12 106 PHE A C 1
ATOM 844 O O . PHE A 1 106 ? 5.093 8.044 -6.961 1.00 97.12 106 PHE A O 1
ATOM 851 N N . TRP A 1 107 ? 5.899 7.436 -8.967 1.00 96.31 107 TRP A N 1
ATOM 852 C CA . TRP A 1 107 ? 6.422 8.757 -9.327 1.00 96.31 107 TRP A CA 1
ATOM 853 C C . TRP A 1 107 ? 5.332 9.839 -9.364 1.00 96.31 107 TRP A C 1
ATOM 855 O O . TRP A 1 107 ? 5.525 10.943 -8.845 1.00 96.31 107 TRP A O 1
ATOM 865 N N . LYS A 1 108 ? 4.162 9.532 -9.932 1.00 94.75 108 LYS A N 1
ATOM 866 C CA . LYS A 1 108 ? 2.993 10.424 -9.950 1.00 94.75 108 LYS A CA 1
ATOM 867 C C . LYS A 1 108 ? 2.546 10.763 -8.529 1.00 94.75 108 LYS A C 1
ATOM 869 O O . LYS A 1 108 ? 2.354 11.939 -8.209 1.00 94.75 108 LYS A O 1
ATOM 874 N N . GLY A 1 109 ? 2.457 9.754 -7.662 1.00 93.25 109 GLY A N 1
ATOM 875 C CA . GLY A 1 109 ? 2.106 9.932 -6.256 1.00 93.25 109 GLY A CA 1
ATOM 876 C C . GLY A 1 109 ? 3.120 10.797 -5.510 1.00 93.25 109 GLY A C 1
ATOM 877 O O . GLY A 1 109 ? 2.725 11.743 -4.823 1.00 93.25 109 GLY A O 1
ATOM 878 N N . TYR A 1 110 ? 4.414 10.544 -5.725 1.00 91.38 110 TYR A N 1
ATOM 879 C CA . TYR A 1 110 ? 5.514 11.339 -5.177 1.00 91.38 110 TYR A CA 1
ATOM 880 C C . TYR A 1 110 ? 5.392 12.825 -5.557 1.00 91.38 110 TYR A C 1
ATOM 882 O O . TYR A 1 110 ? 5.511 13.696 -4.700 1.00 91.38 110 TYR A O 1
ATOM 890 N N . ASN A 1 111 ? 5.042 13.130 -6.811 1.00 90.06 111 ASN A N 1
ATOM 891 C CA . ASN A 1 111 ? 4.924 14.505 -7.316 1.00 90.06 111 ASN A CA 1
ATOM 892 C C . ASN A 1 111 ? 3.588 15.208 -7.027 1.00 90.06 111 ASN A C 1
ATOM 894 O O . ASN A 1 111 ? 3.340 16.272 -7.591 1.00 90.06 111 ASN A O 1
ATOM 898 N N . GLY A 1 112 ? 2.696 14.654 -6.199 1.00 84.12 112 GLY A N 1
ATOM 899 C CA . GLY A 1 112 ? 1.447 15.373 -5.891 1.00 84.12 112 GLY A CA 1
ATOM 900 C C . GLY A 1 112 ? 0.385 15.310 -6.971 1.00 84.12 112 GLY A C 1
ATOM 901 O O . GLY A 1 112 ? -0.516 16.140 -6.967 1.00 84.12 112 GLY A O 1
ATOM 902 N N . LYS A 1 113 ? 0.460 14.341 -7.886 1.00 87.81 113 LYS A N 1
ATOM 903 C CA . LYS A 1 113 ? -0.616 14.132 -8.857 1.00 87.81 113 LYS A CA 1
ATOM 904 C C . LYS A 1 113 ? -1.869 13.585 -8.175 1.00 87.81 113 LYS A C 1
ATOM 906 O O . LYS A 1 113 ? -1.810 13.059 -7.064 1.00 87.81 113 LYS A O 1
ATOM 911 N N . GLN A 1 114 ? -3.004 13.751 -8.851 1.00 89.69 114 GLN A N 1
ATOM 912 C CA . GLN A 1 114 ? -4.308 13.348 -8.334 1.00 89.69 114 GLN A CA 1
ATOM 913 C C . GLN A 1 114 ? -4.334 11.847 -8.034 1.00 89.69 114 GLN A C 1
ATOM 915 O O . GLN A 1 114 ? -3.803 11.039 -8.797 1.00 89.69 114 GLN A O 1
ATOM 920 N N . ILE A 1 115 ? -4.991 11.479 -6.936 1.00 92.19 115 ILE A N 1
ATOM 921 C CA . ILE A 1 115 ? -5.033 10.100 -6.441 1.00 92.19 115 ILE A CA 1
ATOM 922 C C . ILE A 1 115 ? -5.577 9.112 -7.482 1.00 92.19 115 ILE A C 1
ATOM 924 O O . ILE A 1 115 ? -5.053 8.010 -7.616 1.00 92.19 115 ILE A O 1
ATOM 928 N N . GLU A 1 116 ? -6.568 9.519 -8.277 1.00 93.75 116 GLU A N 1
ATOM 929 C CA . GLU A 1 116 ? -7.167 8.660 -9.303 1.00 93.75 116 GLU A CA 1
ATOM 930 C C . GLU A 1 116 ? -6.207 8.349 -10.460 1.00 93.75 116 GLU A C 1
ATOM 932 O O . GLU A 1 116 ? -6.225 7.239 -10.987 1.00 93.75 116 GLU A O 1
ATOM 937 N N . ASP A 1 117 ? -5.311 9.273 -10.818 1.00 93.31 117 ASP A N 1
ATOM 938 C CA . ASP A 1 117 ? -4.260 9.022 -11.816 1.00 93.31 117 ASP A CA 1
ATOM 939 C C . ASP A 1 117 ? -3.251 7.983 -11.297 1.00 93.31 117 ASP A C 1
ATOM 941 O O . ASP A 1 117 ? -2.927 7.000 -11.963 1.00 93.31 117 ASP A O 1
ATOM 945 N N . VAL A 1 118 ? -2.836 8.137 -10.036 1.00 95.62 118 VAL A N 1
ATOM 946 C CA . VAL A 1 118 ? -1.942 7.197 -9.343 1.00 95.62 118 VAL A CA 1
ATOM 947 C C . VAL A 1 118 ? -2.557 5.794 -9.277 1.00 95.62 118 VAL A C 1
ATOM 949 O O . VAL A 1 118 ? -1.888 4.800 -9.570 1.00 95.62 118 VAL A O 1
ATOM 952 N N . LYS A 1 119 ? -3.846 5.703 -8.931 1.00 96.62 119 LYS A N 1
ATOM 953 C CA . LYS A 1 119 ? -4.582 4.436 -8.824 1.00 96.62 119 LYS A CA 1
ATOM 954 C C . LYS A 1 119 ? -4.691 3.705 -10.156 1.00 96.62 119 LYS A C 1
ATOM 956 O O . LYS A 1 119 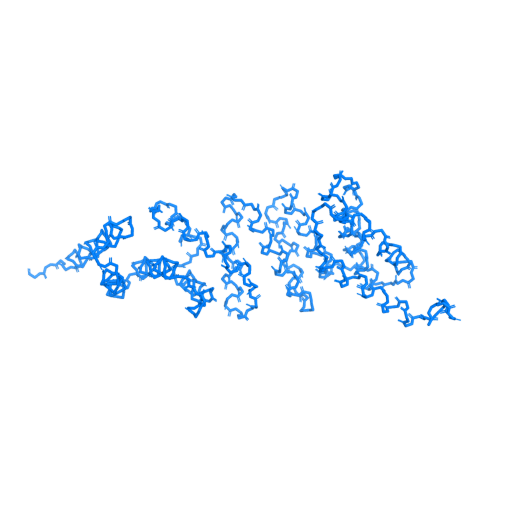? -4.510 2.490 -10.180 1.00 96.62 119 LYS A O 1
ATOM 961 N N . LYS A 1 120 ? -4.946 4.417 -11.261 1.00 97.25 120 LYS A N 1
ATOM 962 C CA . LYS A 1 120 ? -5.017 3.812 -12.604 1.00 97.25 120 LYS A CA 1
ATOM 963 C C . LYS A 1 120 ? -3.730 3.071 -12.954 1.00 97.25 120 LYS A C 1
ATOM 965 O O . LYS A 1 120 ? -3.787 1.933 -13.413 1.00 97.25 120 LYS A O 1
ATOM 970 N N . HIS A 1 121 ? -2.581 3.680 -12.671 1.00 98.38 121 HIS A N 1
ATOM 971 C CA . HIS A 1 121 ? -1.290 3.043 -12.888 1.00 98.38 121 HIS A CA 1
ATOM 972 C C . HIS A 1 121 ? -1.122 1.771 -12.042 1.00 98.38 121 HIS A C 1
ATOM 974 O O . HIS A 1 121 ? -0.847 0.711 -12.598 1.00 98.38 121 HIS A O 1
ATOM 980 N N . PHE A 1 122 ? -1.365 1.823 -10.729 1.00 98.44 122 PHE A N 1
ATOM 981 C CA . PHE A 1 122 ? -1.250 0.621 -9.893 1.00 98.44 122 PHE A CA 1
ATOM 982 C C . PHE A 1 122 ? -2.236 -0.484 -10.288 1.00 98.44 122 PHE A C 1
ATOM 984 O O . PHE A 1 122 ? -1.858 -1.652 -10.280 1.00 98.44 122 PHE A O 1
ATOM 991 N N . LYS A 1 123 ? -3.463 -0.136 -10.694 1.00 98.19 123 LYS A N 1
ATOM 992 C CA . LYS A 1 123 ? -4.457 -1.109 -11.165 1.00 98.19 123 LYS A CA 1
ATOM 993 C C . LYS A 1 123 ? -3.946 -1.912 -12.363 1.00 98.19 123 LYS A C 1
ATOM 995 O O . LYS A 1 123 ? -4.080 -3.129 -12.359 1.00 98.19 123 LYS A O 1
ATOM 1000 N N . ILE A 1 124 ? -3.343 -1.249 -13.352 1.00 98.25 124 ILE A N 1
ATOM 1001 C CA . ILE A 1 124 ? -2.768 -1.921 -14.530 1.00 98.25 124 ILE A CA 1
ATOM 1002 C C . ILE A 1 124 ? -1.583 -2.797 -14.111 1.00 98.25 124 ILE A C 1
ATOM 1004 O O . ILE A 1 124 ? -1.521 -3.967 -14.474 1.00 98.25 124 ILE A O 1
ATOM 1008 N N . ALA A 1 125 ? -0.687 -2.274 -13.271 1.00 98.38 125 ALA A N 1
ATOM 1009 C CA . ALA A 1 125 ? 0.480 -3.023 -12.812 1.00 98.38 125 ALA A CA 1
ATOM 1010 C C . ALA A 1 125 ? 0.137 -4.298 -12.019 1.00 98.38 125 ALA A C 1
ATOM 1012 O O . ALA A 1 125 ? 0.865 -5.287 -12.096 1.00 98.38 125 ALA A O 1
ATOM 1013 N N . LEU A 1 126 ? -0.977 -4.297 -11.278 1.00 98.19 126 LEU A N 1
ATOM 1014 C CA . LEU A 1 126 ? -1.452 -5.454 -10.513 1.00 98.19 126 LEU A CA 1
ATOM 1015 C C . LEU A 1 126 ? -2.026 -6.581 -11.387 1.00 98.19 126 LEU A C 1
ATOM 1017 O O . LEU A 1 126 ? -2.148 -7.703 -10.893 1.00 98.19 126 LEU A O 1
ATOM 1021 N N . LEU A 1 127 ? -2.343 -6.323 -12.664 1.00 96.69 127 LEU A N 1
ATOM 1022 C CA . LEU A 1 127 ? -2.752 -7.369 -13.612 1.00 96.69 127 LEU A CA 1
ATOM 1023 C C . LEU A 1 127 ? -1.591 -8.315 -13.949 1.00 96.69 127 LEU A C 1
ATOM 1025 O O . LEU A 1 127 ? -1.811 -9.488 -14.253 1.00 96.69 127 LEU A O 1
ATOM 1029 N N . ASN A 1 128 ? -0.350 -7.830 -13.860 1.00 94.94 128 ASN A N 1
ATOM 1030 C CA . ASN A 1 128 ? 0.838 -8.637 -14.088 1.00 94.94 128 ASN A CA 1
ATOM 1031 C C . ASN A 1 128 ? 1.249 -9.369 -12.795 1.00 94.94 128 ASN A C 1
ATOM 1033 O O . ASN A 1 128 ? 1.685 -8.766 -11.808 1.00 94.94 128 ASN A O 1
ATOM 1037 N N . LYS A 1 129 ? 1.123 -10.703 -12.814 1.00 94.00 129 LYS A N 1
ATOM 1038 C CA . LYS A 1 129 ? 1.410 -11.572 -11.661 1.00 94.00 129 LYS A CA 1
ATOM 1039 C C . LYS A 1 129 ? 2.875 -11.520 -11.223 1.00 94.00 129 LYS A C 1
ATOM 1041 O O . LYS A 1 129 ? 3.137 -11.544 -10.022 1.00 94.00 129 LYS A O 1
ATOM 1046 N N . GLU A 1 130 ? 3.814 -11.409 -12.160 1.00 91.75 130 GLU A N 1
ATOM 1047 C CA . GLU A 1 130 ? 5.255 -11.388 -11.873 1.00 91.75 130 GLU A CA 1
ATOM 1048 C C . GLU A 1 130 ? 5.650 -10.120 -11.109 1.00 91.75 130 GLU A C 1
ATOM 1050 O O . GLU A 1 130 ? 6.446 -10.157 -10.167 1.00 91.75 130 GLU A O 1
ATOM 1055 N N . THR A 1 131 ? 5.038 -8.985 -11.458 1.00 95.12 131 THR A N 1
ATOM 1056 C CA . THR A 1 131 ? 5.322 -7.696 -10.820 1.00 95.12 131 THR A CA 1
ATOM 1057 C C . THR A 1 131 ? 4.435 -7.400 -9.616 1.00 95.12 131 THR A C 1
ATOM 1059 O O . THR A 1 131 ? 4.648 -6.382 -8.955 1.00 95.12 131 THR A O 1
ATOM 1062 N N . LYS A 1 132 ? 3.460 -8.256 -9.284 1.00 96.00 132 LYS A N 1
ATOM 1063 C CA . LYS A 1 132 ? 2.433 -7.986 -8.260 1.00 96.00 132 LYS A CA 1
ATOM 1064 C C . LYS A 1 132 ? 3.022 -7.612 -6.895 1.00 96.00 132 LYS A C 1
ATOM 1066 O O . LYS A 1 132 ? 2.687 -6.564 -6.345 1.00 96.00 132 LYS A O 1
ATOM 1071 N N . ASN A 1 133 ? 3.960 -8.403 -6.371 1.00 95.19 133 ASN A N 1
ATOM 1072 C CA . ASN A 1 133 ? 4.578 -8.147 -5.059 1.00 95.19 133 ASN A CA 1
ATOM 1073 C C . ASN A 1 133 ? 5.379 -6.833 -5.027 1.00 95.19 133 ASN A C 1
ATOM 1075 O O . ASN A 1 133 ? 5.335 -6.075 -4.051 1.00 95.19 133 ASN A O 1
ATOM 1079 N N . TYR A 1 134 ? 6.100 -6.543 -6.112 1.00 96.12 134 TYR A N 1
ATOM 1080 C CA . TYR A 1 134 ? 6.833 -5.287 -6.258 1.00 96.12 134 TYR A CA 1
ATOM 1081 C C . TYR A 1 134 ? 5.869 -4.095 -6.358 1.00 96.12 134 TYR A C 1
ATOM 1083 O O . TYR A 1 134 ? 6.057 -3.076 -5.693 1.00 96.12 134 TYR A O 1
ATOM 1091 N N . THR A 1 135 ? 4.778 -4.267 -7.103 1.00 98.00 135 THR A N 1
ATOM 1092 C CA . THR A 1 135 ? 3.711 -3.277 -7.263 1.00 98.00 135 THR A CA 1
ATOM 1093 C C . THR A 1 135 ? 3.061 -2.944 -5.926 1.00 98.00 135 THR A C 1
ATOM 1095 O O . THR A 1 135 ? 2.976 -1.769 -5.588 1.00 98.00 135 THR A O 1
ATOM 1098 N N . ARG A 1 136 ? 2.694 -3.944 -5.110 1.00 97.94 136 ARG A N 1
ATOM 1099 C CA . ARG A 1 136 ? 2.150 -3.718 -3.758 1.00 97.94 136 ARG A CA 1
ATOM 1100 C C . ARG A 1 136 ? 3.123 -2.979 -2.849 1.00 97.94 136 ARG A C 1
ATOM 1102 O O . ARG A 1 136 ? 2.712 -2.102 -2.099 1.00 97.94 136 ARG A O 1
ATOM 1109 N N . THR A 1 137 ? 4.418 -3.274 -2.949 1.00 96.50 137 THR A N 1
ATOM 1110 C CA . THR A 1 137 ? 5.452 -2.555 -2.190 1.00 96.50 137 THR A CA 1
ATOM 1111 C C . THR A 1 137 ? 5.467 -1.067 -2.550 1.00 96.50 137 THR A C 1
ATOM 1113 O O . THR A 1 137 ? 5.440 -0.213 -1.664 1.00 96.50 137 THR A O 1
ATOM 1116 N N . LEU A 1 138 ? 5.475 -0.740 -3.845 1.00 97.19 138 LEU A N 1
ATOM 1117 C CA . LEU A 1 138 ? 5.422 0.649 -4.303 1.00 97.19 138 LEU A CA 1
ATOM 1118 C C . LEU A 1 138 ? 4.093 1.323 -3.945 1.00 97.19 138 LEU A C 1
ATOM 1120 O O . LEU A 1 138 ? 4.111 2.445 -3.447 1.00 97.19 138 LEU A O 1
ATOM 1124 N N . GLN A 1 139 ? 2.972 0.623 -4.119 1.00 97.56 139 GLN A N 1
ATOM 1125 C CA . GLN A 1 139 ? 1.635 1.103 -3.785 1.00 97.56 139 GLN A CA 1
ATOM 1126 C C . GLN A 1 139 ? 1.553 1.486 -2.300 1.00 97.56 139 GLN A C 1
ATOM 1128 O O . GLN A 1 139 ? 1.268 2.638 -1.980 1.00 97.56 139 GLN A O 1
ATOM 1133 N N . LEU A 1 140 ? 1.908 0.575 -1.387 1.00 97.31 140 LEU A N 1
ATOM 1134 C CA . LEU A 1 140 ? 1.923 0.852 0.053 1.00 97.31 140 LEU A CA 1
ATOM 1135 C C . LEU A 1 140 ? 2.850 2.025 0.402 1.00 97.31 140 LEU A C 1
ATOM 1137 O O . LEU A 1 140 ? 2.442 2.916 1.142 1.00 97.31 140 LEU A O 1
ATOM 1141 N N . SER A 1 141 ? 4.063 2.084 -0.164 1.00 95.00 141 SER A N 1
ATOM 1142 C CA . SER A 1 141 ? 4.969 3.229 0.035 1.00 95.00 141 SER A CA 1
ATOM 1143 C C . SER A 1 141 ? 4.340 4.554 -0.397 1.00 95.00 141 SER A C 1
ATOM 1145 O O . SER A 1 141 ? 4.445 5.547 0.322 1.00 95.00 141 SER A O 1
ATOM 1147 N N . THR A 1 142 ? 3.694 4.590 -1.565 1.00 95.31 142 THR A N 1
ATOM 1148 C CA . THR A 1 142 ? 3.043 5.796 -2.081 1.00 95.31 142 THR A CA 1
ATOM 1149 C C . THR A 1 142 ? 1.936 6.265 -1.147 1.00 95.31 142 THR A C 1
ATOM 1151 O O . THR A 1 142 ? 1.919 7.442 -0.784 1.00 95.31 142 THR A O 1
ATOM 1154 N N . PHE A 1 143 ? 1.052 5.358 -0.725 1.00 95.31 143 PHE A N 1
ATOM 1155 C CA . PHE A 1 143 ? -0.112 5.713 0.086 1.00 95.31 143 PHE A CA 1
ATOM 1156 C C . PHE A 1 143 ? 0.213 5.994 1.556 1.00 95.31 143 PHE A C 1
ATOM 1158 O O . PHE A 1 143 ? -0.491 6.769 2.191 1.00 95.31 143 PHE A O 1
ATOM 1165 N N . LEU A 1 144 ? 1.334 5.477 2.066 1.00 92.94 144 LEU A N 1
ATOM 1166 C CA . LEU A 1 144 ? 1.860 5.834 3.389 1.00 92.94 144 LEU A CA 1
ATOM 1167 C C . LEU A 1 144 ? 2.616 7.168 3.412 1.00 92.94 144 LEU A C 1
ATOM 1169 O O . LEU A 1 144 ? 2.681 7.820 4.452 1.00 92.94 144 LEU A O 1
ATOM 1173 N N . SER A 1 145 ? 3.207 7.588 2.288 1.00 85.81 145 SER A N 1
ATOM 1174 C CA . SER A 1 145 ? 4.049 8.794 2.241 1.00 85.81 145 SER A CA 1
ATOM 1175 C C . SER A 1 145 ? 3.292 10.108 2.486 1.00 85.81 145 SER A C 1
ATOM 1177 O O . SER A 1 145 ? 3.913 11.118 2.819 1.00 85.81 145 SER A O 1
ATOM 1179 N N . LYS A 1 146 ? 1.960 10.112 2.342 1.00 80.44 146 LYS A N 1
ATOM 1180 C CA . LYS A 1 146 ? 1.114 11.307 2.443 1.00 80.44 146 LYS A CA 1
ATOM 1181 C C . LYS A 1 146 ? 0.004 11.114 3.459 1.00 80.44 146 LYS A C 1
ATOM 1183 O O . LYS A 1 146 ? -0.705 10.121 3.424 1.00 80.44 146 LYS A O 1
ATOM 1188 N N . LYS A 1 147 ? -0.176 12.118 4.318 1.00 70.25 147 LYS A N 1
ATOM 1189 C CA . LYS A 1 147 ? -1.166 12.119 5.407 1.00 70.25 147 LYS A CA 1
ATOM 1190 C C . LYS A 1 147 ? -2.448 12.885 5.067 1.00 70.25 147 LYS A C 1
ATOM 1192 O O . LYS A 1 147 ? -3.123 13.366 5.961 1.00 70.25 147 LYS A O 1
ATOM 1197 N N . THR A 1 148 ? -2.747 13.069 3.785 1.00 76.12 148 THR A N 1
ATOM 1198 C CA . THR A 1 148 ? -4.009 13.685 3.352 1.00 76.12 148 THR A CA 1
ATOM 1199 C C . THR A 1 148 ? -5.128 12.645 3.372 1.00 76.12 148 THR A C 1
ATOM 1201 O O . THR A 1 148 ? -4.890 11.525 2.915 1.00 76.12 148 THR A O 1
ATOM 1204 N N . ASP A 1 149 ? -6.336 13.020 3.796 1.00 70.12 149 ASP A N 1
ATOM 1205 C CA . ASP A 1 149 ? -7.471 12.111 4.054 1.00 70.12 149 ASP A CA 1
ATOM 1206 C C . ASP A 1 149 ? -7.749 11.118 2.911 1.00 70.12 149 ASP A C 1
ATOM 1208 O O . ASP A 1 149 ? -7.967 9.927 3.137 1.00 70.12 149 ASP A O 1
ATOM 1212 N N . GLY A 1 150 ? -7.651 11.562 1.651 1.00 84.88 150 GLY A N 1
ATOM 1213 C CA . GLY A 1 150 ? -7.860 10.688 0.490 1.00 84.88 150 GLY A CA 1
ATOM 1214 C C . GLY A 1 150 ? -6.842 9.545 0.368 1.00 84.88 150 GLY A C 1
ATOM 1215 O O . GLY A 1 150 ? -7.207 8.436 -0.019 1.00 84.88 150 GLY A O 1
ATOM 1216 N N . TYR A 1 151 ? -5.577 9.790 0.723 1.00 90.12 151 TYR A N 1
ATOM 1217 C CA . TYR A 1 151 ? -4.510 8.787 0.648 1.00 90.12 151 TYR A CA 1
ATOM 1218 C C . TYR A 1 151 ? -4.636 7.745 1.758 1.00 90.12 151 TYR A C 1
ATOM 1220 O O . TYR A 1 151 ? -4.440 6.560 1.497 1.00 90.12 151 TYR A O 1
ATOM 1228 N N . GLU A 1 152 ? -5.004 8.167 2.969 1.00 91.62 152 GLU A N 1
ATOM 1229 C CA . GLU A 1 152 ? -5.170 7.242 4.091 1.00 91.62 152 GLU A CA 1
ATOM 1230 C C . GLU A 1 152 ? -6.391 6.335 3.891 1.00 91.62 152 GLU A C 1
ATOM 1232 O O . GLU A 1 152 ? -6.298 5.119 4.057 1.00 91.62 152 GLU A O 1
ATOM 1237 N N . LYS A 1 153 ? -7.516 6.891 3.423 1.00 93.88 153 LYS A N 1
ATOM 1238 C CA . LYS A 1 153 ? -8.692 6.091 3.058 1.00 93.88 153 LYS A CA 1
ATOM 1239 C C . LYS A 1 153 ? -8.365 5.038 1.998 1.00 93.88 153 LYS A C 1
ATOM 1241 O O . LYS A 1 153 ? -8.784 3.887 2.116 1.00 93.88 153 LYS A O 1
ATOM 1246 N N . GLU A 1 154 ? -7.627 5.417 0.956 1.00 95.44 154 GLU A N 1
ATOM 1247 C CA . GLU A 1 154 ? -7.228 4.482 -0.099 1.00 95.44 154 GLU A CA 1
ATOM 1248 C C . GLU A 1 154 ? -6.229 3.432 0.413 1.00 95.44 154 GLU A C 1
ATOM 1250 O O . GLU A 1 154 ? -6.362 2.258 0.072 1.00 95.44 154 GLU A O 1
ATOM 1255 N N . LEU A 1 155 ? -5.295 3.808 1.296 1.00 96.19 155 LEU A N 1
ATOM 1256 C CA . LEU A 1 155 ? -4.388 2.868 1.960 1.00 96.19 155 LEU A CA 1
ATOM 1257 C C . LEU A 1 155 ? -5.163 1.750 2.665 1.00 96.19 155 LEU A C 1
ATOM 1259 O O . LEU A 1 155 ? -4.841 0.579 2.482 1.00 96.19 155 LEU A O 1
ATOM 1263 N N . PHE A 1 156 ? -6.195 2.089 3.443 1.00 95.88 156 PHE A N 1
ATOM 1264 C CA . PHE A 1 156 ? -6.992 1.081 4.142 1.00 95.88 156 PHE A CA 1
ATOM 1265 C C . PHE A 1 156 ? -7.723 0.139 3.183 1.00 95.88 156 PHE A C 1
ATOM 1267 O O . PHE A 1 156 ? -7.765 -1.063 3.444 1.00 95.88 156 PHE A O 1
ATOM 1274 N N . LYS A 1 157 ? -8.224 0.637 2.045 1.00 96.75 157 LYS A N 1
ATOM 1275 C CA . LYS A 1 157 ? -8.815 -0.221 1.003 1.00 96.75 157 LYS A CA 1
ATOM 1276 C C . LYS A 1 157 ? -7.800 -1.201 0.423 1.00 96.75 157 LYS A C 1
ATOM 1278 O O . LYS A 1 157 ? -8.102 -2.384 0.320 1.00 96.75 157 LYS A O 1
ATOM 1283 N N . ILE A 1 158 ? -6.598 -0.722 0.102 1.00 97.19 158 ILE A N 1
ATOM 1284 C CA . ILE A 1 158 ? -5.508 -1.553 -0.430 1.00 97.19 158 ILE A CA 1
ATOM 1285 C C . ILE A 1 158 ? -5.118 -2.637 0.576 1.00 97.19 158 ILE A C 1
ATOM 1287 O O . ILE A 1 158 ? -4.968 -3.799 0.217 1.00 97.19 158 ILE A O 1
ATOM 1291 N N . VAL A 1 159 ? -4.967 -2.273 1.848 1.00 97.06 159 VAL A N 1
ATOM 1292 C CA . VAL A 1 159 ? -4.588 -3.224 2.898 1.00 97.06 159 VAL A CA 1
ATOM 1293 C C . VAL A 1 159 ? -5.685 -4.262 3.125 1.00 97.06 159 VAL A C 1
ATOM 1295 O O . VAL A 1 159 ? -5.368 -5.439 3.281 1.00 97.06 159 VAL A O 1
ATOM 1298 N N . ASN A 1 160 ? -6.959 -3.859 3.086 1.00 97.31 160 ASN A N 1
ATOM 1299 C CA . ASN A 1 160 ? -8.081 -4.794 3.149 1.00 97.31 160 ASN A CA 1
ATOM 1300 C C . ASN A 1 160 ? -8.059 -5.785 1.989 1.00 97.31 160 ASN A C 1
ATOM 1302 O O . ASN A 1 160 ? -8.100 -6.987 2.225 1.00 97.31 160 ASN A O 1
ATOM 1306 N N . GLU A 1 161 ? -7.908 -5.289 0.761 1.00 96.88 161 GLU A N 1
ATOM 1307 C CA . GLU A 1 161 ? -7.790 -6.123 -0.435 1.00 96.88 161 GLU A CA 1
ATOM 1308 C C . GLU A 1 161 ? -6.629 -7.123 -0.304 1.00 96.88 161 GLU A C 1
ATOM 1310 O O . GLU A 1 161 ? -6.797 -8.311 -0.575 1.00 96.88 161 GLU A O 1
ATOM 1315 N N . MET A 1 162 ? -5.458 -6.674 0.159 1.00 97.06 162 MET A N 1
ATOM 1316 C CA . MET A 1 162 ? -4.306 -7.550 0.385 1.00 97.06 162 MET A CA 1
ATOM 1317 C C . MET A 1 162 ? -4.598 -8.625 1.438 1.00 97.06 162 MET A C 1
ATOM 1319 O O . MET A 1 162 ? -4.238 -9.780 1.235 1.00 97.06 162 MET A O 1
ATOM 1323 N N . CYS A 1 163 ? -5.262 -8.275 2.539 1.00 95.19 163 CYS A N 1
ATOM 1324 C CA . CYS A 1 163 ? -5.622 -9.232 3.583 1.00 95.19 163 CYS A CA 1
ATOM 1325 C C . CYS A 1 163 ? -6.677 -10.250 3.117 1.00 95.19 163 CYS A C 1
ATOM 1327 O O . CYS A 1 163 ? -6.541 -11.434 3.419 1.00 95.19 163 CYS A O 1
ATOM 1329 N N . GLU A 1 164 ? -7.686 -9.826 2.350 1.00 95.38 164 GLU A N 1
ATOM 1330 C CA . GLU A 1 164 ? -8.712 -10.710 1.771 1.00 95.38 164 GLU A CA 1
ATOM 1331 C C . GLU A 1 164 ? -8.107 -11.741 0.811 1.00 95.38 164 GLU A C 1
ATOM 1333 O O . GLU A 1 164 ? -8.478 -12.913 0.836 1.00 95.38 164 GLU A O 1
ATOM 1338 N N . HIS A 1 165 ? -7.122 -11.322 0.015 1.00 95.00 165 HIS A N 1
ATOM 1339 C CA . HIS A 1 165 ? -6.425 -12.186 -0.938 1.00 95.00 165 HIS A CA 1
ATOM 1340 C C . HIS A 1 165 ? -5.185 -12.881 -0.354 1.00 95.00 165 HIS A C 1
ATOM 1342 O O . HIS A 1 165 ? -4.426 -13.494 -1.106 1.00 95.00 165 HIS A O 1
ATOM 1348 N N . GLN A 1 166 ? -4.963 -12.790 0.963 1.00 93.44 166 GLN A N 1
ATOM 1349 C CA . GLN A 1 166 ? -3.813 -13.384 1.662 1.00 93.44 166 GLN A CA 1
ATOM 1350 C C . GLN A 1 166 ? -2.457 -12.974 1.053 1.00 93.44 166 GLN A C 1
ATOM 1352 O O . GLN A 1 166 ? -1.491 -13.739 1.021 1.00 93.44 166 GLN A O 1
ATOM 1357 N N . GLU A 1 167 ? -2.373 -11.746 0.548 1.00 94.75 167 GLU A N 1
ATOM 1358 C CA . GLU A 1 167 ? -1.153 -11.194 -0.021 1.00 94.75 167 GLU A CA 1
ATOM 1359 C C . GLU A 1 167 ? -0.149 -10.829 1.076 1.00 94.75 167 GLU A C 1
ATOM 1361 O O . GLU A 1 167 ? -0.492 -10.365 2.166 1.00 94.75 167 GLU A O 1
ATOM 1366 N N . LYS A 1 168 ? 1.142 -10.988 0.773 1.00 92.88 168 LYS A N 1
ATOM 1367 C CA . LYS A 1 168 ? 2.212 -10.679 1.721 1.00 92.88 168 LYS A CA 1
ATOM 1368 C C . LYS A 1 168 ? 2.302 -9.172 1.971 1.00 92.88 168 LYS A C 1
ATOM 1370 O O . LYS A 1 168 ? 2.654 -8.405 1.076 1.00 92.88 168 LYS A O 1
ATOM 1375 N N . ILE A 1 169 ? 2.118 -8.763 3.224 1.00 94.25 169 ILE A N 1
ATOM 1376 C CA . ILE A 1 169 ? 2.423 -7.408 3.701 1.00 94.25 169 ILE A CA 1
ATOM 1377 C C . ILE A 1 169 ? 3.754 -7.458 4.455 1.00 94.25 169 ILE A C 1
ATOM 1379 O O . ILE A 1 169 ? 3.910 -8.214 5.411 1.00 94.25 169 ILE A O 1
ATOM 1383 N N . LEU A 1 170 ? 4.746 -6.673 4.022 1.00 91.81 170 LEU A N 1
ATOM 1384 C CA . LEU A 1 170 ? 6.056 -6.661 4.683 1.00 91.81 170 LEU A CA 1
ATOM 1385 C C . LEU A 1 170 ? 5.955 -6.078 6.107 1.00 91.81 170 LEU A C 1
ATOM 1387 O O . LEU A 1 170 ? 5.228 -5.098 6.292 1.00 91.81 170 LEU A O 1
ATOM 1391 N N . PRO A 1 171 ? 6.747 -6.575 7.083 1.00 91.00 171 PRO A N 1
ATOM 1392 C CA . PRO A 1 171 ? 6.673 -6.137 8.482 1.00 91.00 171 PRO A CA 1
ATOM 1393 C C . PRO A 1 171 ? 6.760 -4.621 8.683 1.00 91.00 171 PRO A C 1
ATOM 1395 O O . PRO A 1 171 ? 6.033 -4.059 9.498 1.00 91.00 171 PRO A O 1
ATOM 1398 N N . ARG A 1 172 ? 7.590 -3.930 7.886 1.00 90.31 172 ARG A N 1
ATOM 1399 C CA . ARG A 1 172 ? 7.694 -2.462 7.935 1.00 90.31 172 ARG A CA 1
ATOM 1400 C C . ARG A 1 172 ? 6.355 -1.769 7.667 1.00 90.31 172 ARG A C 1
ATOM 1402 O O . ARG A 1 172 ? 6.023 -0.807 8.341 1.00 90.31 172 ARG A O 1
ATOM 1409 N N . TYR A 1 173 ? 5.574 -2.267 6.708 1.00 94.00 173 TYR A N 1
ATOM 1410 C CA . TYR A 1 173 ? 4.283 -1.676 6.367 1.00 94.00 173 TYR A CA 1
ATOM 1411 C C . TYR A 1 173 ? 3.222 -2.063 7.382 1.00 94.00 173 TYR A C 1
ATOM 1413 O O . TYR A 1 173 ? 2.432 -1.209 7.759 1.00 94.00 173 TYR A O 1
ATOM 1421 N N . GLN A 1 174 ? 3.246 -3.307 7.876 1.00 93.31 174 GLN A N 1
ATOM 1422 C CA . GLN A 1 174 ? 2.372 -3.722 8.974 1.00 93.31 174 GLN A CA 1
ATOM 1423 C C . GLN A 1 174 ? 2.523 -2.775 10.167 1.00 93.31 174 GLN A C 1
ATOM 1425 O O . GLN A 1 174 ? 1.531 -2.252 10.665 1.00 93.31 174 GLN A O 1
ATOM 1430 N N . TYR A 1 175 ? 3.766 -2.486 10.561 1.00 91.25 175 TYR A N 1
ATOM 1431 C CA . TYR A 1 175 ? 4.072 -1.542 11.631 1.00 91.25 175 TYR A CA 1
ATOM 1432 C C . TYR A 1 175 ? 3.524 -0.133 11.359 1.00 91.25 175 TYR A C 1
ATOM 1434 O O . TYR A 1 175 ? 2.839 0.426 12.213 1.00 91.25 175 TYR A O 1
ATOM 1442 N N . GLU A 1 176 ? 3.776 0.435 10.175 1.00 93.19 176 GLU A N 1
ATOM 1443 C CA . GLU A 1 176 ? 3.291 1.778 9.824 1.00 93.19 176 GLU A CA 1
ATOM 1444 C C . GLU A 1 176 ? 1.759 1.872 9.801 1.00 93.19 176 GLU A C 1
ATOM 1446 O O . GLU A 1 176 ? 1.191 2.838 10.312 1.00 93.19 176 GLU A O 1
ATOM 1451 N N . ILE A 1 177 ? 1.077 0.853 9.271 1.00 94.44 177 ILE A N 1
ATOM 1452 C CA . ILE A 1 177 ? -0.390 0.810 9.212 1.00 94.44 177 ILE A CA 1
ATOM 1453 C C . ILE A 1 177 ? -0.979 0.655 10.621 1.00 94.44 177 ILE A C 1
ATOM 1455 O O . ILE A 1 177 ? -1.905 1.379 10.985 1.00 94.44 177 ILE A O 1
ATOM 1459 N N . LEU A 1 178 ? -0.423 -0.233 11.453 1.00 93.94 178 LEU A N 1
ATOM 1460 C CA . LEU A 1 178 ? -0.845 -0.378 12.851 1.00 93.94 178 LEU A CA 1
ATOM 1461 C C . LEU A 1 178 ? -0.642 0.922 13.636 1.00 93.94 178 LEU A C 1
ATOM 1463 O O . LEU A 1 178 ? -1.530 1.338 14.379 1.00 93.94 178 LEU A O 1
ATOM 1467 N N . ASN A 1 179 ? 0.463 1.635 13.396 1.00 92.50 179 ASN A N 1
ATOM 1468 C CA . ASN A 1 179 ? 0.712 2.935 14.014 1.00 92.50 179 ASN A CA 1
ATOM 1469 C C . ASN A 1 179 ? -0.354 3.986 13.667 1.00 92.50 179 ASN A C 1
ATOM 1471 O O . ASN A 1 179 ? -0.532 4.929 14.439 1.00 92.50 179 ASN A O 1
ATOM 1475 N N . ILE A 1 180 ? -1.044 3.891 12.523 1.00 93.69 180 ILE A N 1
ATOM 1476 C CA . ILE A 1 180 ? -2.172 4.788 12.214 1.00 93.69 180 ILE A CA 1
ATOM 1477 C C . ILE A 1 180 ? -3.292 4.564 13.231 1.00 93.69 180 ILE A C 1
ATOM 1479 O O . ILE A 1 180 ? -3.747 5.524 13.848 1.00 93.69 180 ILE A O 1
ATOM 1483 N N . TYR A 1 181 ? -3.673 3.318 13.513 1.00 94.00 181 TYR A N 1
ATOM 1484 C CA . TYR A 1 181 ? -4.653 3.064 14.567 1.00 94.00 181 TYR A CA 1
ATOM 1485 C C . TYR A 1 181 ? -4.124 3.434 15.959 1.00 94.00 181 TYR A C 1
ATOM 1487 O O . TYR A 1 181 ? -4.797 4.127 16.719 1.00 94.00 181 TYR A O 1
ATOM 1495 N N . GLU A 1 182 ? -2.907 3.004 16.308 1.00 92.69 182 GLU A N 1
ATOM 1496 C CA . GLU A 1 182 ? -2.349 3.172 17.657 1.00 92.69 182 GLU A CA 1
ATOM 1497 C C . GLU A 1 182 ? -2.184 4.641 18.085 1.00 92.69 182 GLU A C 1
ATOM 1499 O O . GLU A 1 182 ? -2.199 4.933 19.289 1.00 92.69 182 GLU A O 1
ATOM 1504 N N . ARG A 1 183 ? -1.969 5.555 17.128 1.00 92.56 183 ARG A N 1
ATOM 1505 C CA . ARG A 1 183 ? -1.859 7.002 17.378 1.00 92.56 183 ARG A CA 1
ATOM 1506 C C . ARG A 1 183 ? -3.219 7.657 17.600 1.00 92.56 183 ARG A C 1
ATOM 1508 O O . ARG A 1 183 ? -3.302 8.590 18.390 1.00 92.56 183 ARG A O 1
ATOM 1515 N N . ASN A 1 184 ? -4.261 7.137 16.955 1.00 93.88 184 ASN A N 1
ATOM 1516 C CA . ASN A 1 184 ? -5.592 7.738 16.946 1.00 93.88 184 ASN A CA 1
ATOM 1517 C C . ASN A 1 184 ? -6.577 7.061 17.908 1.00 93.88 184 ASN A C 1
ATOM 1519 O O . ASN A 1 184 ? -7.624 7.621 18.182 1.00 93.88 184 ASN A O 1
ATOM 1523 N N . VAL A 1 185 ? -6.246 5.900 18.487 1.00 94.31 185 VAL A N 1
ATOM 1524 C CA . VAL A 1 185 ? -7.158 5.106 19.340 1.00 94.31 185 VAL A CA 1
ATOM 1525 C C . VAL A 1 185 ? -7.787 5.869 20.515 1.00 94.31 185 VAL A C 1
ATOM 1527 O O . VAL A 1 185 ? -8.859 5.498 20.983 1.00 94.31 185 VAL A O 1
ATOM 1530 N N . TYR A 1 186 ? -7.139 6.923 21.010 1.00 92.06 186 TYR A N 1
ATOM 1531 C CA . TYR A 1 186 ? -7.669 7.728 22.112 1.00 92.06 186 TYR A CA 1
ATOM 1532 C C . TYR A 1 186 ? -8.320 9.046 21.676 1.00 92.06 186 TYR A C 1
ATOM 1534 O O . TYR A 1 186 ? -8.743 9.829 22.532 1.00 92.06 186 TYR A O 1
ATOM 1542 N N . ASP A 1 187 ? -8.315 9.331 20.381 1.00 93.31 187 ASP A N 1
ATOM 1543 C CA . ASP A 1 187 ? -9.012 10.447 19.761 1.00 93.31 187 ASP A CA 1
ATOM 1544 C C . ASP A 1 187 ? -10.300 9.892 19.149 1.00 93.31 187 ASP A C 1
ATOM 1546 O O . ASP A 1 187 ? -10.276 9.226 18.115 1.00 93.31 187 ASP A O 1
ATOM 1550 N N . ASN A 1 188 ? -11.420 10.107 19.841 1.00 88.81 188 ASN A N 1
ATOM 1551 C CA . ASN A 1 188 ? -12.699 9.523 19.452 1.00 88.81 188 ASN A CA 1
ATOM 1552 C C . ASN A 1 188 ? -13.174 10.020 18.086 1.00 88.81 188 ASN A C 1
ATOM 1554 O O . ASN A 1 188 ? -13.778 9.244 17.356 1.00 88.81 188 ASN A O 1
ATOM 1558 N N . GLU A 1 189 ? -12.930 11.278 17.729 1.00 93.00 189 GLU A N 1
ATOM 1559 C CA . GLU A 1 189 ? -13.361 11.802 16.432 1.00 93.00 189 GLU A CA 1
ATOM 1560 C C . GLU A 1 189 ? -12.522 11.172 15.328 1.00 93.00 189 GLU A C 1
ATOM 1562 O O . GLU A 1 189 ? -13.056 10.567 14.393 1.00 93.00 189 GLU A O 1
ATOM 1567 N N . ARG A 1 190 ? -11.199 11.193 15.502 1.00 93.62 190 ARG A N 1
ATOM 1568 C CA . ARG A 1 190 ? -10.278 10.690 14.491 1.00 93.62 190 ARG A CA 1
ATOM 1569 C C . ARG A 1 190 ? -10.356 9.176 14.302 1.00 93.62 190 ARG A C 1
ATOM 1571 O O . ARG A 1 190 ? -10.321 8.700 13.169 1.00 93.62 190 ARG A O 1
ATOM 1578 N N . ILE A 1 191 ? -10.490 8.392 15.376 1.00 94.06 191 ILE A N 1
ATOM 1579 C CA . ILE A 1 191 ? -10.641 6.933 15.244 1.00 94.06 191 ILE A CA 1
ATOM 1580 C C . ILE A 1 191 ? -11.959 6.566 14.562 1.00 94.06 191 ILE A C 1
ATOM 1582 O O . ILE A 1 191 ? -11.994 5.610 13.791 1.00 94.06 191 ILE A O 1
ATOM 1586 N N . MET A 1 192 ? -13.033 7.324 14.805 1.00 93.38 192 MET A N 1
ATOM 1587 C CA . MET A 1 192 ? -14.315 7.100 14.139 1.00 93.38 192 MET A CA 1
ATOM 1588 C C . MET A 1 192 ? -14.243 7.446 12.657 1.00 93.38 192 MET A C 1
ATOM 1590 O O . MET A 1 192 ? -14.796 6.713 11.842 1.00 93.38 192 MET A O 1
ATOM 1594 N N . GLU A 1 193 ? -13.527 8.510 12.299 1.00 94.06 193 GLU A N 1
ATOM 1595 C CA . GLU A 1 193 ? -13.263 8.847 10.904 1.00 94.06 193 GLU A CA 1
ATOM 1596 C C . GLU A 1 193 ? -12.522 7.709 10.183 1.00 94.06 193 GLU A C 1
ATOM 1598 O O . GLU A 1 193 ? -12.979 7.251 9.136 1.00 94.06 193 GLU A O 1
ATOM 1603 N N . ILE A 1 194 ? -11.450 7.182 10.789 1.00 94.38 194 ILE A N 1
ATOM 1604 C CA . ILE A 1 194 ? -10.697 6.038 10.253 1.00 94.38 194 ILE A CA 1
ATOM 1605 C C . ILE A 1 194 ? -11.602 4.816 10.091 1.00 94.38 194 ILE A C 1
ATOM 1607 O O . ILE A 1 194 ? -11.575 4.176 9.045 1.00 94.38 194 ILE A O 1
ATOM 1611 N N . ILE A 1 195 ? -12.420 4.500 11.101 1.00 94.19 195 ILE A N 1
ATOM 1612 C CA . ILE A 1 195 ? -13.353 3.363 11.066 1.00 94.19 195 ILE A CA 1
ATOM 1613 C C . ILE A 1 195 ? -14.409 3.520 9.962 1.00 94.19 195 ILE A C 1
ATOM 1615 O O . ILE A 1 195 ? -14.927 2.515 9.486 1.00 94.19 195 ILE A O 1
ATOM 1619 N N . ASN A 1 196 ? -14.716 4.745 9.527 1.00 94.25 196 ASN A N 1
ATOM 1620 C CA . ASN A 1 196 ? -15.650 5.007 8.429 1.00 94.25 196 ASN A CA 1
ATOM 1621 C C . ASN A 1 196 ? -15.013 4.849 7.036 1.00 94.25 196 ASN A C 1
ATOM 1623 O O . ASN A 1 196 ? -15.704 4.977 6.021 1.00 94.25 196 ASN A O 1
ATOM 1627 N N . TYR A 1 197 ? -13.705 4.587 6.940 1.00 95.38 197 TYR A N 1
ATOM 1628 C CA . TYR A 1 197 ? -13.053 4.344 5.652 1.00 95.38 197 TYR A CA 1
ATOM 1629 C C . TYR A 1 197 ? -13.417 2.983 5.055 1.00 95.38 197 TYR A C 1
ATOM 1631 O O . TYR A 1 197 ? -13.459 2.861 3.826 1.00 95.38 197 TYR A O 1
ATOM 1639 N N . LEU A 1 198 ? -13.710 1.992 5.904 1.00 96.44 198 LEU A N 1
ATOM 1640 C CA . LEU A 1 198 ? -14.194 0.660 5.538 1.00 96.44 198 LEU A CA 1
ATOM 1641 C C . LEU A 1 198 ? -15.401 0.271 6.406 1.00 96.44 198 LEU A C 1
ATOM 1643 O O . LEU A 1 198 ? -15.861 1.031 7.249 1.00 96.44 198 LEU A O 1
ATOM 1647 N N . THR A 1 199 ? -15.927 -0.942 6.230 1.00 96.44 199 THR A N 1
ATOM 1648 C CA . THR A 1 199 ? -16.880 -1.489 7.204 1.00 96.44 199 THR A CA 1
ATOM 1649 C C . THR A 1 199 ? -16.149 -1.883 8.498 1.00 96.44 199 THR A C 1
ATOM 1651 O O . THR A 1 199 ? -14.978 -2.275 8.447 1.00 96.44 199 THR A O 1
ATOM 1654 N N . PRO A 1 200 ? -16.817 -1.878 9.669 1.00 96.38 200 PRO A N 1
ATOM 1655 C CA . PRO A 1 200 ? -16.204 -2.354 10.912 1.00 96.38 200 PRO A CA 1
ATOM 1656 C C . PRO A 1 200 ? -15.661 -3.790 10.816 1.00 96.38 200 PRO A C 1
ATOM 1658 O O . PRO A 1 200 ? -14.598 -4.092 11.358 1.00 96.38 200 PRO A O 1
ATOM 1661 N N . LYS A 1 201 ? -16.347 -4.661 10.060 1.00 95.56 201 LYS A N 1
ATOM 1662 C CA . LYS A 1 201 ? -15.906 -6.037 9.788 1.00 95.56 201 LYS A CA 1
ATOM 1663 C C . LYS A 1 201 ? -14.603 -6.071 8.982 1.00 95.56 201 LYS A C 1
ATOM 1665 O O . LYS A 1 201 ? -13.698 -6.819 9.337 1.00 95.56 201 LYS A O 1
ATOM 1670 N N . ALA A 1 202 ? -14.484 -5.239 7.947 1.00 96.31 202 ALA A N 1
ATOM 1671 C CA . ALA A 1 202 ? -13.260 -5.116 7.155 1.00 96.31 202 ALA A CA 1
ATOM 1672 C C . ALA A 1 202 ? -12.086 -4.604 8.007 1.00 96.31 202 ALA A C 1
ATOM 1674 O O . ALA A 1 202 ? -11.012 -5.200 8.004 1.00 96.31 202 ALA A O 1
ATOM 1675 N N . HIS A 1 203 ? -12.303 -3.579 8.840 1.00 96.19 203 HIS A N 1
ATOM 1676 C CA . HIS A 1 203 ? -11.288 -3.128 9.799 1.00 96.19 203 HIS A CA 1
ATOM 1677 C C . HIS A 1 203 ? -10.855 -4.238 10.766 1.00 96.19 203 HIS A C 1
ATOM 1679 O O . HIS A 1 203 ? -9.663 -4.369 11.049 1.00 96.19 203 HIS A O 1
ATOM 1685 N N . PHE A 1 204 ? -11.789 -5.060 11.250 1.00 94.38 204 PHE A N 1
ATOM 1686 C CA . PHE A 1 204 ? -11.476 -6.171 12.149 1.00 94.38 204 PHE A CA 1
ATOM 1687 C C . PHE A 1 204 ? -10.605 -7.237 11.466 1.00 94.38 204 PHE A C 1
ATOM 1689 O O . PHE A 1 204 ? -9.605 -7.681 12.044 1.00 94.38 204 PHE A O 1
ATOM 1696 N N . SER A 1 205 ? -10.945 -7.604 10.227 1.00 91.88 205 SER A N 1
ATOM 1697 C CA . SER A 1 205 ? -10.156 -8.521 9.398 1.00 91.88 205 SER A CA 1
ATOM 1698 C C . SER A 1 205 ? -8.757 -7.967 9.126 1.00 91.88 205 SER A C 1
ATOM 1700 O O . SER A 1 205 ? -7.772 -8.660 9.375 1.00 91.88 205 SER A O 1
ATOM 1702 N N . CYS A 1 206 ? -8.655 -6.699 8.712 1.00 92.81 206 CYS A N 1
ATOM 1703 C CA . CYS A 1 206 ? -7.384 -5.998 8.519 1.00 92.81 206 CYS A CA 1
ATOM 1704 C C . CYS A 1 206 ? -6.525 -6.026 9.779 1.00 92.81 206 CYS A C 1
ATOM 1706 O O . CYS A 1 206 ? -5.371 -6.438 9.736 1.00 92.81 206 CYS A O 1
ATOM 1708 N N . LEU A 1 207 ? -7.080 -5.601 10.916 1.00 93.19 207 LEU A N 1
ATOM 1709 C CA . LEU A 1 207 ? -6.336 -5.537 12.166 1.00 93.19 207 LEU A CA 1
ATOM 1710 C C . LEU A 1 207 ? -5.826 -6.924 12.565 1.00 93.19 207 LEU A C 1
ATOM 1712 O O . LEU A 1 207 ? -4.672 -7.048 12.947 1.00 93.19 207 LEU A O 1
ATOM 1716 N N . THR A 1 208 ? -6.645 -7.965 12.404 1.00 91.00 208 THR A N 1
ATOM 1717 C CA . THR A 1 208 ? -6.248 -9.353 12.682 1.00 91.00 208 THR A CA 1
ATOM 1718 C C . THR A 1 208 ? -5.137 -9.840 11.747 1.00 91.00 208 THR A C 1
ATOM 1720 O O . THR A 1 208 ? -4.157 -10.404 12.221 1.00 91.00 208 THR A O 1
ATOM 1723 N N . CYS A 1 209 ? -5.249 -9.562 10.447 1.00 91.94 209 CYS A N 1
ATOM 1724 C CA . CYS A 1 209 ? -4.238 -9.857 9.425 1.00 91.94 209 CYS A CA 1
ATOM 1725 C C . CYS A 1 209 ? -2.892 -9.150 9.687 1.00 91.94 209 CYS A C 1
ATOM 1727 O O . CYS A 1 209 ? -1.826 -9.715 9.446 1.00 91.94 209 CYS A O 1
ATOM 1729 N N . LEU A 1 210 ? -2.927 -7.914 10.197 1.00 91.62 210 LEU A N 1
ATOM 1730 C CA . LEU A 1 210 ? -1.736 -7.110 10.481 1.00 91.62 210 LEU A CA 1
ATOM 1731 C C . LEU A 1 210 ? -1.088 -7.444 11.833 1.00 91.62 210 LEU A C 1
ATOM 1733 O O . LEU A 1 210 ? 0.112 -7.229 12.009 1.00 91.62 210 LEU A O 1
ATOM 1737 N N . THR A 1 211 ? -1.859 -7.927 12.812 1.00 88.62 211 THR A N 1
ATOM 1738 C CA . THR A 1 211 ? -1.344 -8.237 14.151 1.00 88.62 211 THR A CA 1
ATOM 1739 C C . THR A 1 211 ? -0.657 -9.598 14.195 1.00 88.62 211 THR A C 1
ATOM 1741 O O . THR A 1 211 ? -1.306 -10.627 14.046 1.00 88.62 211 THR A O 1
ATOM 1744 N N . ASN A 1 212 ? 0.645 -9.613 14.495 1.00 74.12 212 ASN A N 1
ATOM 1745 C CA . ASN A 1 212 ? 1.363 -10.819 14.911 1.00 74.12 212 ASN A CA 1
ATOM 1746 C C . ASN A 1 212 ? 1.603 -10.786 16.428 1.00 74.12 212 ASN A C 1
ATOM 1748 O O . ASN A 1 212 ? 2.542 -10.147 16.909 1.00 74.12 212 ASN A O 1
ATOM 1752 N N . ASP A 1 213 ? 0.755 -11.487 17.180 1.00 63.00 213 ASP A N 1
ATOM 1753 C CA . ASP A 1 213 ? 0.735 -11.448 18.648 1.00 63.00 213 ASP A CA 1
ATOM 1754 C C . ASP A 1 213 ? 2.043 -11.915 19.309 1.00 63.00 213 ASP A C 1
ATOM 1756 O O . ASP A 1 213 ? 2.315 -11.539 20.449 1.00 63.00 213 ASP A O 1
ATOM 1760 N N . LYS A 1 214 ? 2.882 -12.696 18.612 1.00 63.09 214 LYS A N 1
ATOM 1761 C CA . LYS A 1 214 ? 4.122 -13.258 19.178 1.00 63.09 214 LYS A CA 1
ATOM 1762 C C . LYS A 1 214 ? 5.267 -12.248 19.309 1.00 63.09 214 LYS A C 1
ATOM 1764 O O . LYS A 1 214 ? 6.232 -12.530 20.009 1.00 63.09 214 LYS A O 1
ATOM 1769 N N . GLN A 1 215 ? 5.189 -11.098 18.637 1.00 63.25 215 GLN A N 1
ATOM 1770 C CA . GLN A 1 215 ? 6.295 -10.127 18.562 1.00 63.25 215 GLN A CA 1
ATOM 1771 C C . GLN A 1 215 ? 5.907 -8.716 19.033 1.00 63.25 215 GLN A C 1
ATOM 1773 O O . GLN A 1 215 ? 6.716 -7.792 18.960 1.00 63.25 215 GLN A O 1
ATOM 1778 N N . GLN A 1 216 ? 4.675 -8.517 19.514 1.00 73.75 216 GLN A N 1
ATOM 1779 C CA . GLN A 1 216 ? 4.197 -7.195 19.918 1.00 73.75 216 GLN A CA 1
ATOM 1780 C C . GLN A 1 216 ? 4.492 -6.883 21.385 1.00 73.75 216 GLN A C 1
ATOM 1782 O O . GLN A 1 216 ? 4.234 -7.676 22.287 1.00 73.75 216 GLN A O 1
ATOM 1787 N N . GLN A 1 217 ? 4.958 -5.658 21.628 1.00 81.19 217 GLN A N 1
ATOM 1788 C CA . GLN A 1 217 ? 5.084 -5.113 22.976 1.00 81.19 217 GLN A CA 1
ATOM 1789 C C . GLN A 1 217 ? 3.702 -5.028 23.646 1.00 81.19 217 GLN A C 1
ATOM 1791 O O . GLN A 1 217 ? 2.721 -4.641 23.003 1.00 81.19 217 GLN A O 1
ATOM 1796 N N . LYS A 1 218 ? 3.634 -5.331 24.951 1.00 84.31 218 LYS A N 1
ATOM 1797 C CA . LYS A 1 218 ? 2.380 -5.411 25.729 1.00 84.31 218 LYS A CA 1
ATOM 1798 C C . LYS A 1 218 ? 1.460 -4.202 25.511 1.00 84.31 218 LYS A C 1
ATOM 1800 O O . LYS A 1 218 ? 0.279 -4.367 25.227 1.00 84.31 218 LYS A O 1
ATOM 1805 N N . HIS A 1 219 ? 2.009 -2.989 25.551 1.00 82.56 219 HIS A N 1
ATOM 1806 C CA . HIS A 1 219 ? 1.221 -1.764 25.389 1.00 82.56 219 HIS A CA 1
ATOM 1807 C C . HIS A 1 219 ? 0.584 -1.618 23.990 1.00 82.56 219 HIS A C 1
ATOM 1809 O O . HIS A 1 219 ? -0.522 -1.093 23.871 1.00 82.56 219 HIS A O 1
ATOM 1815 N N . LYS A 1 220 ? 1.247 -2.089 22.922 1.00 87.38 220 LYS A N 1
ATOM 1816 C CA . LYS A 1 220 ? 0.687 -2.084 21.558 1.00 87.38 220 LYS A CA 1
ATOM 1817 C C . LYS A 1 220 ? -0.438 -3.101 21.443 1.00 87.38 220 LYS A C 1
ATOM 1819 O O . LYS A 1 220 ? -1.512 -2.776 20.945 1.00 87.38 220 LYS A O 1
ATOM 1824 N N . LYS A 1 221 ? -0.224 -4.294 22.008 1.00 87.75 221 LYS A N 1
ATOM 1825 C CA . LYS A 1 221 ? -1.249 -5.340 22.090 1.00 87.75 221 LYS A CA 1
ATOM 1826 C C . LYS A 1 221 ? -2.521 -4.804 22.751 1.00 87.75 221 LYS A C 1
ATOM 1828 O O . LYS A 1 221 ? -3.601 -4.951 22.192 1.00 87.75 221 LYS A O 1
ATOM 1833 N N . GLN A 1 222 ? -2.395 -4.097 23.874 1.00 90.12 222 GLN A N 1
ATOM 1834 C CA . GLN A 1 222 ? -3.534 -3.495 24.576 1.00 90.12 222 GLN A CA 1
ATOM 1835 C C . GLN A 1 222 ? -4.296 -2.470 23.722 1.00 90.12 222 GLN A C 1
ATOM 1837 O O . GLN A 1 222 ? -5.526 -2.485 23.695 1.00 90.12 222 GLN A O 1
ATOM 1842 N N . LYS A 1 223 ? -3.592 -1.617 22.964 1.00 91.69 223 LYS A N 1
ATOM 1843 C CA . LYS A 1 223 ? -4.233 -0.688 22.017 1.00 91.69 223 LYS A CA 1
ATOM 1844 C C . LYS A 1 223 ? -4.989 -1.427 20.912 1.00 91.69 223 LYS A C 1
ATOM 1846 O O . LYS A 1 223 ? -6.127 -1.069 20.625 1.00 91.69 223 LYS A O 1
ATOM 1851 N N . HIS A 1 224 ? -4.400 -2.468 20.323 1.00 91.31 224 HIS A N 1
ATOM 1852 C CA . HIS A 1 224 ? -5.068 -3.281 19.301 1.00 91.31 224 HIS A CA 1
ATOM 1853 C C . HIS A 1 224 ? -6.334 -3.952 19.836 1.00 91.31 224 HIS A C 1
ATOM 1855 O O . HIS A 1 224 ? -7.361 -3.950 19.164 1.00 91.31 224 HIS A O 1
ATOM 1861 N N . GLN A 1 225 ? -6.289 -4.474 21.060 1.00 90.88 225 GLN A N 1
ATOM 1862 C CA . GLN A 1 225 ? -7.461 -5.048 21.721 1.00 90.88 225 GLN A CA 1
ATOM 1863 C C . GLN A 1 225 ? -8.546 -3.989 21.976 1.00 90.88 225 GLN A C 1
ATOM 1865 O O . GLN A 1 225 ? -9.722 -4.259 21.738 1.00 90.88 225 GLN A O 1
ATOM 1870 N N . LEU A 1 226 ? -8.168 -2.767 22.377 1.00 93.94 226 LEU A N 1
ATOM 1871 C CA . LEU A 1 226 ? -9.117 -1.660 22.537 1.00 93.94 226 LEU A CA 1
ATOM 1872 C C . LEU A 1 226 ? -9.816 -1.340 21.205 1.00 93.94 226 LEU A C 1
ATOM 1874 O O . LEU A 1 226 ? -11.038 -1.228 21.169 1.00 93.94 226 LEU A O 1
ATOM 1878 N N . ILE A 1 227 ? -9.064 -1.268 20.102 1.00 95.00 227 ILE A N 1
ATOM 1879 C CA . ILE A 1 227 ? -9.624 -1.041 18.759 1.00 95.00 227 ILE A CA 1
ATOM 1880 C C . ILE A 1 227 ? -10.569 -2.183 18.363 1.00 95.00 227 ILE A C 1
ATOM 1882 O O . ILE A 1 227 ? -11.657 -1.916 17.860 1.00 95.00 227 ILE A O 1
ATOM 1886 N N . LYS A 1 228 ? -10.211 -3.448 18.633 1.00 94.62 228 LYS A N 1
ATOM 1887 C CA . LYS A 1 228 ? -11.105 -4.600 18.400 1.00 94.62 228 LYS A CA 1
ATOM 1888 C C . LYS A 1 228 ? -12.426 -4.457 19.165 1.00 94.62 228 LYS A C 1
ATOM 1890 O O . LYS A 1 228 ? -13.479 -4.683 18.575 1.00 94.62 228 LYS A O 1
ATOM 1895 N N . GLY A 1 229 ? -12.389 -4.019 20.426 1.00 95.06 229 GLY A N 1
ATOM 1896 C CA . GLY A 1 229 ? -13.595 -3.726 21.212 1.00 95.06 229 GLY A CA 1
ATOM 1897 C C . GLY A 1 229 ? -14.473 -2.637 20.580 1.00 95.06 229 GLY A C 1
ATOM 1898 O O . GLY A 1 229 ? -15.679 -2.834 20.432 1.00 95.06 229 GLY A O 1
ATOM 1899 N N . ILE A 1 230 ? -13.864 -1.539 20.110 1.00 95.31 230 ILE A N 1
ATOM 1900 C CA . ILE A 1 230 ? -14.573 -0.452 19.407 1.00 95.31 230 ILE A CA 1
ATOM 1901 C C . ILE A 1 230 ? -15.258 -0.980 18.139 1.00 95.31 230 ILE A C 1
ATOM 1903 O O . ILE A 1 230 ? -16.409 -0.639 17.860 1.00 95.31 230 ILE A O 1
ATOM 1907 N N . LEU A 1 231 ? -14.575 -1.839 17.380 1.00 96.44 231 LEU A N 1
ATOM 1908 C CA . LEU A 1 231 ? -15.123 -2.436 16.164 1.00 96.44 231 LEU A CA 1
ATOM 1909 C C . LEU A 1 231 ? -16.307 -3.364 16.464 1.00 96.44 231 LEU A C 1
ATOM 1911 O O . LEU A 1 231 ? -17.317 -3.271 15.769 1.00 96.44 231 LEU A O 1
ATOM 1915 N N . PHE A 1 232 ? -16.243 -4.201 17.506 1.00 96.19 232 PHE A N 1
ATOM 1916 C CA . PHE A 1 232 ? -17.396 -5.009 17.934 1.00 96.19 232 PHE A CA 1
ATOM 1917 C C . PHE A 1 232 ? -18.590 -4.145 18.327 1.00 96.19 232 PHE A C 1
ATOM 1919 O O . PHE A 1 232 ? -19.712 -4.411 17.898 1.00 96.19 232 PHE A O 1
ATOM 1926 N N . GLU A 1 233 ? -18.349 -3.062 19.065 1.00 94.69 233 GLU A N 1
ATOM 1927 C CA . GLU A 1 233 ? -19.410 -2.135 19.444 1.00 94.69 233 GLU A CA 1
ATOM 1928 C C . GLU A 1 233 ? -20.087 -1.524 18.204 1.00 94.69 233 GLU A C 1
ATOM 1930 O O . GLU A 1 233 ? -21.312 -1.406 18.158 1.00 94.69 233 GLU A O 1
ATOM 1935 N N . LYS A 1 234 ? -19.305 -1.187 17.169 1.00 95.00 234 LYS A N 1
ATOM 1936 C CA . LYS A 1 234 ? -19.811 -0.678 15.883 1.00 95.00 234 LYS A CA 1
ATOM 1937 C C . LYS A 1 234 ? -20.520 -1.720 15.030 1.00 95.00 234 LYS A C 1
ATOM 1939 O O . LYS A 1 234 ? -21.400 -1.353 14.260 1.00 95.00 234 LYS A O 1
ATOM 1944 N N . MET A 1 235 ? -20.178 -2.994 15.185 1.00 95.31 235 MET A N 1
ATOM 1945 C CA . MET A 1 235 ? -20.913 -4.105 14.577 1.00 95.31 235 MET A CA 1
ATOM 1946 C C . MET A 1 235 ? -22.231 -4.412 15.307 1.00 95.31 235 MET A C 1
ATOM 1948 O O . MET A 1 235 ? -22.986 -5.261 14.849 1.00 95.31 235 MET A O 1
ATOM 1952 N N . GLY A 1 236 ? -22.526 -3.740 16.428 1.00 93.88 236 GLY A N 1
ATOM 1953 C CA . GLY A 1 236 ? -23.699 -4.029 17.261 1.00 93.88 236 GLY A CA 1
ATOM 1954 C C . GLY A 1 236 ? -23.527 -5.253 18.167 1.00 93.88 236 GLY A C 1
ATOM 1955 O O . GLY A 1 236 ? -24.453 -5.622 18.887 1.00 93.88 236 GLY A O 1
ATOM 1956 N N . GLU A 1 237 ? -22.333 -5.840 18.182 1.00 95.50 237 GLU A N 1
ATOM 1957 C CA . GLU A 1 237 ? -21.943 -7.032 18.937 1.00 95.50 237 GLU A CA 1
ATOM 1958 C C . GLU A 1 237 ? -21.565 -6.637 20.375 1.00 95.50 237 GLU A C 1
ATOM 1960 O O . GLU A 1 237 ? -20.411 -6.745 20.799 1.00 95.50 237 GLU A O 1
ATOM 1965 N N . LEU A 1 238 ? -22.541 -6.092 21.112 1.00 95.50 238 LEU A N 1
ATOM 1966 C CA . LEU A 1 238 ? -22.321 -5.427 22.403 1.00 95.50 238 LEU A CA 1
ATOM 1967 C C . LEU A 1 238 ? -21.718 -6.354 23.465 1.00 95.50 238 LEU A C 1
ATOM 1969 O O . LEU A 1 238 ? -20.833 -5.927 24.200 1.00 95.50 238 LEU A O 1
ATOM 1973 N N . GLU A 1 239 ? -22.139 -7.619 23.517 1.00 94.75 239 GLU A N 1
ATOM 1974 C CA . GLU A 1 239 ? -21.585 -8.604 24.457 1.00 94.75 239 GLU A CA 1
ATOM 1975 C C . GLU A 1 239 ? -20.110 -8.895 24.170 1.00 94.75 239 GLU A C 1
ATOM 1977 O O . GLU A 1 239 ? -19.279 -8.889 25.079 1.00 94.75 239 GLU A O 1
ATOM 1982 N N . LYS A 1 240 ? -19.751 -9.075 22.891 1.00 94.62 240 LYS A N 1
ATOM 1983 C CA . LYS A 1 240 ? -18.352 -9.267 22.487 1.00 94.62 240 LYS A CA 1
ATOM 1984 C C . LYS A 1 240 ? -17.525 -8.031 22.830 1.00 94.62 240 LYS A C 1
ATOM 1986 O O . LYS A 1 240 ? -16.456 -8.165 23.416 1.00 94.62 240 LYS A O 1
ATOM 1991 N N . ALA A 1 241 ? -18.026 -6.834 22.527 1.00 96.00 241 ALA A N 1
ATOM 1992 C CA . ALA A 1 241 ? -17.346 -5.588 22.870 1.00 96.00 241 ALA A CA 1
ATOM 1993 C C . ALA A 1 241 ? -17.113 -5.456 24.387 1.00 96.00 241 ALA A C 1
ATOM 1995 O O . ALA A 1 241 ? -15.998 -5.146 24.812 1.00 96.00 241 ALA A O 1
ATOM 1996 N N . LEU A 1 242 ? -18.131 -5.764 25.198 1.00 95.38 242 LEU A N 1
ATOM 1997 C CA . LEU A 1 242 ? -18.046 -5.736 26.657 1.00 95.38 242 LEU A CA 1
ATOM 1998 C C . LEU A 1 242 ? -16.989 -6.714 27.184 1.00 95.38 242 LEU A C 1
ATOM 2000 O O . LEU A 1 242 ? -16.140 -6.315 27.981 1.00 95.38 242 LEU A O 1
ATOM 2004 N N . ASN A 1 243 ? -16.979 -7.952 26.682 1.00 93.75 243 ASN A N 1
ATOM 2005 C CA . ASN A 1 243 ? -15.988 -8.963 27.056 1.00 93.75 243 ASN A CA 1
ATOM 2006 C C . ASN A 1 243 ? -14.551 -8.501 26.755 1.00 93.75 243 ASN A C 1
ATOM 2008 O O . ASN A 1 243 ? -13.659 -8.665 27.592 1.00 93.75 243 ASN A O 1
ATOM 2012 N N . PHE A 1 244 ? -14.320 -7.866 25.599 1.00 91.25 244 PHE A N 1
ATOM 2013 C CA . PHE A 1 244 ? -13.012 -7.293 25.255 1.00 91.25 244 PHE A CA 1
ATOM 2014 C C . PHE A 1 244 ? -12.595 -6.190 26.237 1.00 91.25 244 PHE A C 1
ATOM 2016 O O . PHE A 1 244 ? -11.470 -6.207 26.744 1.00 91.25 244 PHE A O 1
ATOM 2023 N N . TYR A 1 245 ? -13.490 -5.245 26.538 1.00 94.62 245 TYR A N 1
ATOM 2024 C CA . TYR A 1 245 ? -13.190 -4.145 27.455 1.00 94.62 245 TYR A CA 1
ATOM 2025 C C . TYR A 1 245 ? -12.951 -4.621 28.892 1.00 94.62 245 TYR A C 1
ATOM 2027 O O . TYR A 1 245 ? -12.000 -4.168 29.526 1.00 94.62 245 TYR A O 1
ATOM 2035 N N . GLN A 1 246 ? -13.746 -5.566 29.396 1.00 93.62 246 GLN A N 1
ATOM 2036 C CA . GLN A 1 246 ? -13.564 -6.137 30.734 1.00 93.62 246 GLN A CA 1
ATOM 2037 C C . GLN A 1 246 ? -12.260 -6.938 30.845 1.00 93.62 246 GLN A C 1
ATOM 2039 O O . GLN A 1 246 ? -11.552 -6.826 31.846 1.00 93.62 246 GLN A O 1
ATOM 2044 N N . SER A 1 247 ? -11.902 -7.712 29.813 1.00 92.06 247 SER A N 1
ATOM 2045 C CA . SER A 1 247 ? -10.613 -8.413 29.772 1.00 92.06 247 SER A CA 1
ATOM 2046 C C . SER A 1 247 ? -9.444 -7.427 29.827 1.00 92.06 247 SER A C 1
ATOM 2048 O O . SER A 1 247 ? -8.499 -7.631 30.588 1.00 92.06 247 SER A O 1
ATOM 2050 N N . LEU A 1 248 ? -9.522 -6.334 29.062 1.00 92.06 248 LEU A N 1
ATOM 2051 C CA . LEU A 1 248 ? -8.521 -5.268 29.092 1.00 92.06 248 LEU A CA 1
ATOM 2052 C C . LEU A 1 248 ? -8.453 -4.569 30.449 1.00 92.06 248 LEU A C 1
ATOM 2054 O O . LEU A 1 248 ? -7.357 -4.320 30.940 1.00 92.06 248 LEU A O 1
ATOM 2058 N N . GLN A 1 249 ? -9.602 -4.274 31.064 1.00 91.94 249 GLN A N 1
ATOM 2059 C CA . GLN A 1 249 ? -9.679 -3.638 32.380 1.00 91.94 249 GLN A CA 1
ATOM 2060 C C . GLN A 1 249 ? -8.957 -4.469 33.449 1.00 91.94 249 GLN A C 1
ATOM 2062 O O . GLN A 1 249 ? -8.195 -3.915 34.240 1.00 91.94 249 GLN A O 1
ATOM 2067 N N . LYS A 1 250 ? -9.147 -5.797 33.439 1.00 90.56 250 LYS A N 1
ATOM 2068 C CA . LYS A 1 250 ? -8.456 -6.726 34.347 1.00 90.56 250 LYS A CA 1
ATOM 2069 C C . LYS A 1 250 ? -6.942 -6.735 34.126 1.00 90.56 250 LYS A C 1
ATOM 2071 O O . LYS A 1 250 ? -6.191 -6.776 35.092 1.00 90.56 250 LYS A O 1
ATOM 2076 N N . GLU A 1 251 ? -6.486 -6.666 32.874 1.00 87.38 251 GLU A N 1
ATOM 2077 C CA . GLU A 1 251 ? -5.055 -6.703 32.535 1.00 87.38 251 GLU A CA 1
ATOM 2078 C C . GLU A 1 251 ? -4.294 -5.435 32.959 1.00 87.38 251 GLU A C 1
ATOM 2080 O O . GLU A 1 251 ? -3.087 -5.486 33.211 1.00 87.38 251 GLU A O 1
ATOM 2085 N N . ILE A 1 252 ? -4.981 -4.289 33.000 1.00 85.50 252 ILE A N 1
ATOM 2086 C CA . ILE A 1 252 ? -4.368 -2.985 33.284 1.00 85.50 252 ILE A CA 1
ATOM 2087 C C . ILE A 1 252 ? -4.570 -2.505 34.721 1.00 85.50 252 ILE A C 1
ATOM 2089 O O . ILE A 1 252 ? -4.074 -1.436 35.052 1.00 85.50 252 ILE A O 1
ATOM 2093 N N . TYR A 1 253 ? -5.296 -3.217 35.579 1.00 75.50 253 TYR A N 1
ATOM 2094 C CA . TYR A 1 253 ? -5.485 -2.792 36.968 1.00 75.50 253 TYR A CA 1
ATOM 2095 C C . TYR A 1 253 ? -4.153 -2.838 37.752 1.00 75.50 253 TYR A C 1
ATOM 2097 O O . TYR A 1 253 ? -3.406 -3.803 37.582 1.00 75.50 253 TYR A O 1
ATOM 2105 N N . PRO A 1 254 ? -3.824 -1.852 38.620 1.00 66.31 254 PRO A N 1
ATOM 2106 C CA . PRO A 1 254 ? -4.582 -0.652 39.011 1.00 66.31 254 PRO A CA 1
ATOM 2107 C C . PRO A 1 254 ? -4.230 0.630 38.213 1.00 66.31 254 PRO A C 1
ATOM 2109 O O . PRO A 1 254 ? -4.343 1.741 38.728 1.00 66.31 254 PRO A O 1
ATOM 2112 N N . HIS A 1 255 ? -3.770 0.538 36.963 1.00 72.75 255 HIS A N 1
ATOM 2113 C CA . HIS A 1 255 ? -3.293 1.699 36.201 1.00 72.75 255 HIS A CA 1
ATOM 2114 C C . HIS A 1 255 ? -4.406 2.723 35.873 1.00 72.75 255 HIS A C 1
ATOM 2116 O O . HIS A 1 255 ? -5.451 2.389 35.315 1.00 72.75 255 HIS A O 1
ATOM 2122 N N . THR A 1 256 ? -4.141 4.011 36.132 1.00 71.31 256 THR A N 1
ATOM 2123 C CA . THR A 1 256 ? -5.091 5.145 36.004 1.00 71.31 256 THR A CA 1
ATOM 2124 C C . THR A 1 256 ? -4.898 6.006 34.738 1.00 71.31 256 THR A C 1
ATOM 2126 O O . THR A 1 256 ? -5.335 7.157 34.660 1.00 71.31 256 THR A O 1
ATOM 2129 N N . GLY A 1 257 ? -4.251 5.456 33.706 1.00 85.25 257 GLY A N 1
ATOM 2130 C CA . GLY A 1 257 ? -3.915 6.172 32.468 1.00 85.25 257 GLY A CA 1
ATOM 2131 C C . GLY A 1 257 ? -5.078 6.390 31.486 1.00 85.25 257 GLY A C 1
ATOM 2132 O O . GLY A 1 257 ? -6.209 5.949 31.692 1.00 85.25 257 GLY A O 1
ATOM 2133 N N . ARG A 1 258 ? -4.776 7.038 30.348 1.00 88.19 258 ARG A N 1
ATOM 2134 C CA . ARG A 1 258 ? -5.743 7.331 29.264 1.00 88.19 258 ARG A CA 1
ATOM 2135 C C . ARG A 1 258 ? -6.464 6.076 28.756 1.00 88.19 258 ARG A C 1
ATOM 2137 O O . ARG A 1 258 ? -7.662 6.132 28.496 1.00 88.19 258 ARG A O 1
ATOM 2144 N N . LEU A 1 259 ? -5.756 4.947 28.683 1.00 88.31 259 LEU A N 1
ATOM 2145 C CA . LEU A 1 259 ? -6.321 3.641 28.334 1.00 88.31 259 LEU A CA 1
ATOM 2146 C C . LEU A 1 259 ? -7.429 3.212 29.305 1.00 88.31 259 LEU A C 1
ATOM 2148 O O . LEU A 1 259 ? -8.542 2.938 28.869 1.00 88.31 259 LEU A O 1
A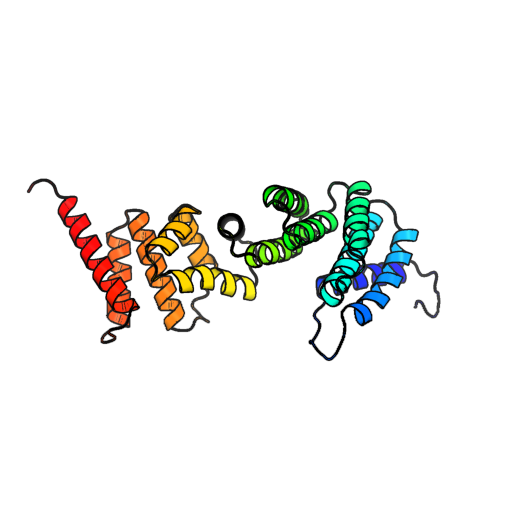TOM 2152 N N . SER A 1 260 ? -7.147 3.238 30.609 1.00 90.38 260 SER A N 1
ATOM 2153 C CA . SER A 1 260 ? -8.096 2.865 31.667 1.00 90.38 260 SER A CA 1
ATOM 2154 C C . SER A 1 260 ? -9.357 3.732 31.635 1.00 90.38 260 SER A C 1
ATOM 2156 O O . SER A 1 260 ? -10.468 3.211 31.560 1.00 90.38 260 SER A O 1
ATOM 2158 N N . LYS A 1 261 ? -9.193 5.061 31.528 1.00 91.62 261 LYS A N 1
ATOM 2159 C CA . LYS A 1 261 ? -10.321 6.001 31.379 1.00 91.62 261 LYS A CA 1
ATOM 2160 C C . LYS A 1 261 ? -11.168 5.717 30.133 1.00 91.62 261 LYS A C 1
ATOM 2162 O O . LYS A 1 261 ? -12.386 5.847 30.179 1.00 91.62 261 LYS A O 1
ATOM 2167 N N . THR A 1 262 ? -10.530 5.347 29.022 1.00 92.50 262 THR A N 1
ATOM 2168 C CA . THR A 1 262 ? -11.229 5.036 27.763 1.00 92.50 262 THR A CA 1
ATOM 2169 C C . THR A 1 262 ? -12.043 3.748 27.888 1.00 92.50 262 THR A C 1
ATOM 2171 O O . THR A 1 262 ? -13.188 3.710 27.446 1.00 92.50 262 THR A O 1
ATOM 2174 N N . ILE A 1 263 ? -11.481 2.721 28.532 1.00 93.56 263 ILE A N 1
ATOM 2175 C CA . ILE A 1 263 ? -12.143 1.430 28.762 1.00 93.56 263 ILE A CA 1
ATOM 2176 C C . ILE A 1 263 ? -13.359 1.586 29.679 1.00 93.56 263 ILE A C 1
ATOM 2178 O O . ILE A 1 263 ? -14.432 1.106 29.329 1.00 93.56 263 ILE A O 1
ATOM 2182 N N . ILE A 1 264 ? -13.225 2.306 30.799 1.00 93.06 264 ILE A N 1
ATOM 2183 C CA . ILE A 1 264 ? -14.333 2.547 31.741 1.00 93.06 264 ILE A CA 1
ATOM 2184 C C . ILE A 1 264 ? -15.510 3.220 31.024 1.00 93.06 264 ILE A C 1
ATOM 2186 O O . ILE A 1 264 ? -16.617 2.685 31.024 1.00 93.06 264 ILE A O 1
ATOM 2190 N N . LYS A 1 265 ? -15.246 4.316 30.298 1.00 93.25 265 LYS A N 1
ATOM 2191 C CA . LYS A 1 265 ? -16.273 5.017 29.509 1.00 93.25 265 LYS A CA 1
ATOM 2192 C C . LYS A 1 265 ? -16.925 4.130 28.448 1.00 93.25 265 LYS A C 1
ATOM 2194 O O . LYS A 1 265 ? -18.074 4.351 28.073 1.00 93.25 265 LYS A O 1
ATOM 2199 N N . ALA A 1 266 ? -16.183 3.177 27.888 1.00 93.50 266 ALA A N 1
ATOM 2200 C CA . ALA A 1 266 ? -16.716 2.260 26.891 1.00 93.50 266 ALA A CA 1
ATOM 2201 C C . ALA A 1 266 ? -17.643 1.204 27.514 1.00 93.50 266 ALA A C 1
ATOM 2203 O O . ALA A 1 266 ? -18.692 0.918 26.940 1.00 93.50 266 ALA A O 1
ATOM 2204 N N . ILE A 1 267 ? -17.302 0.691 28.700 1.00 94.81 267 ILE A N 1
ATOM 2205 C CA . ILE A 1 267 ? -18.148 -0.229 29.475 1.00 94.81 267 ILE A CA 1
ATOM 2206 C C . ILE A 1 267 ? -19.457 0.458 29.885 1.00 94.81 267 ILE A C 1
ATOM 2208 O O . ILE A 1 267 ? -20.529 -0.074 29.608 1.00 94.81 267 ILE A O 1
ATOM 2212 N N . GLU A 1 268 ? -19.378 1.660 30.466 1.00 94.50 268 GLU A N 1
ATOM 2213 C CA . GLU A 1 268 ? -20.552 2.458 30.860 1.00 94.50 268 GLU A CA 1
ATOM 2214 C C . GLU A 1 268 ? -21.500 2.674 29.674 1.00 94.50 268 GLU A C 1
ATOM 2216 O O . GLU A 1 268 ? -22.682 2.340 29.739 1.00 94.50 268 GLU A O 1
ATOM 2221 N N . ARG A 1 269 ? -20.951 3.111 28.534 1.00 93.88 269 ARG A N 1
ATOM 2222 C CA . ARG A 1 269 ? -21.723 3.330 27.305 1.00 93.88 269 ARG A CA 1
ATOM 2223 C C . ARG A 1 269 ? -22.406 2.061 26.790 1.00 93.88 269 ARG A C 1
ATOM 2225 O O . ARG A 1 269 ? -23.503 2.150 26.238 1.00 93.88 269 ARG A O 1
ATOM 2232 N N . ILE A 1 270 ? -21.775 0.890 26.905 1.00 94.31 270 ILE A N 1
ATOM 2233 C CA . ILE A 1 270 ? -22.411 -0.374 26.505 1.00 94.31 270 ILE A CA 1
ATOM 2234 C C . ILE A 1 270 ? -23.561 -0.724 27.450 1.00 94.31 270 ILE A C 1
ATOM 2236 O O . ILE A 1 270 ? -24.628 -1.094 26.960 1.00 94.31 270 ILE A O 1
ATOM 2240 N N . HIS A 1 271 ? -23.380 -0.572 28.765 1.00 93.38 271 HIS A N 1
ATOM 2241 C CA . HIS A 1 271 ? -24.451 -0.819 29.732 1.00 93.38 271 HIS A CA 1
ATOM 2242 C C . HIS A 1 271 ? -25.664 0.079 29.467 1.00 93.38 271 HIS A C 1
ATOM 2244 O O . HIS A 1 271 ? -26.790 -0.415 29.443 1.00 93.38 271 HIS A O 1
ATOM 2250 N N . ASP A 1 272 ? -25.452 1.364 29.176 1.00 91.69 272 ASP A N 1
ATOM 2251 C CA . ASP A 1 272 ? -26.543 2.284 28.837 1.00 91.69 272 ASP A CA 1
ATOM 2252 C C . ASP A 1 272 ? -27.269 1.862 27.550 1.00 91.69 272 ASP A C 1
ATOM 2254 O O . ASP A 1 272 ? -28.499 1.842 27.497 1.00 91.69 272 ASP A O 1
ATOM 2258 N N . LYS A 1 273 ? -26.527 1.439 26.516 1.00 90.31 273 LYS A N 1
ATOM 2259 C CA . LYS A 1 273 ? -27.116 0.900 25.276 1.00 90.31 273 LYS A CA 1
ATOM 2260 C C . LYS A 1 273 ? -27.933 -0.370 25.510 1.00 90.31 273 LYS A C 1
ATOM 2262 O O . LYS A 1 273 ? -28.941 -0.561 24.836 1.00 90.31 273 LYS A O 1
ATOM 2267 N N . GLN A 1 274 ? -27.494 -1.247 26.412 1.00 88.25 274 GLN A N 1
ATOM 2268 C CA . GLN A 1 274 ? -28.217 -2.473 26.753 1.00 88.25 274 GLN A CA 1
ATOM 2269 C C . GLN A 1 274 ? -29.495 -2.170 27.543 1.00 88.25 274 GLN A C 1
ATOM 2271 O O . GLN A 1 274 ? -30.537 -2.729 27.217 1.00 88.25 274 GLN A O 1
ATOM 2276 N N . ARG A 1 275 ? -29.448 -1.234 28.503 1.00 87.50 275 ARG A N 1
ATOM 2277 C CA . ARG A 1 275 ? -30.641 -0.770 29.236 1.00 87.50 275 ARG A CA 1
ATOM 2278 C C . ARG A 1 275 ? -31.673 -0.141 28.300 1.00 87.50 275 ARG A C 1
ATOM 2280 O O . ARG A 1 275 ? -32.841 -0.495 28.356 1.00 87.50 275 ARG A O 1
ATOM 2287 N N . ASN A 1 276 ? -31.236 0.717 27.378 1.00 80.19 276 ASN A N 1
ATOM 2288 C CA . ASN A 1 276 ? -32.132 1.406 26.441 1.00 80.19 276 ASN A CA 1
ATOM 2289 C C . ASN A 1 276 ? -32.693 0.499 25.326 1.00 80.19 276 ASN A C 1
ATOM 2291 O O . ASN A 1 276 ? -33.613 0.902 24.619 1.00 80.19 276 ASN A O 1
ATOM 2295 N N . LYS A 1 277 ? -32.154 -0.715 25.147 1.00 68.06 277 LYS A N 1
ATOM 2296 C CA . LYS A 1 277 ? -32.704 -1.740 24.241 1.00 68.06 277 LYS A CA 1
ATOM 2297 C C . LYS A 1 277 ? -33.834 -2.568 24.866 1.00 68.06 277 LYS A C 1
ATOM 2299 O O . LYS A 1 277 ? -34.436 -3.360 24.149 1.00 68.06 277 LYS A O 1
ATOM 2304 N N . LEU A 1 278 ? -34.129 -2.380 26.153 1.00 54.06 278 LEU A N 1
ATOM 2305 C CA . LEU A 1 278 ? -35.255 -2.996 26.856 1.00 54.06 278 LEU A CA 1
ATOM 2306 C C . LEU A 1 278 ? -36.368 -1.950 27.080 1.00 54.06 278 LEU A C 1
ATOM 2308 O O . LEU A 1 278 ? -36.502 -1.444 28.194 1.00 54.06 278 LEU A O 1
ATOM 2312 N N . PRO A 1 279 ? -37.164 -1.564 26.062 1.00 42.12 279 PRO A N 1
ATOM 2313 C CA . PRO A 1 279 ? -38.394 -0.834 26.323 1.00 42.12 279 PRO A CA 1
ATOM 2314 C C . PRO A 1 279 ? -39.435 -1.822 26.873 1.00 42.12 279 PRO A C 1
ATOM 2316 O O . PRO A 1 279 ? -39.986 -2.619 26.120 1.00 42.12 279 PRO A O 1
ATOM 2319 N N . GLY A 1 280 ? -39.693 -1.756 28.181 1.00 52.31 280 GLY A N 1
ATOM 2320 C CA . GLY A 1 280 ? -40.811 -2.440 28.838 1.00 52.31 280 GLY A CA 1
ATOM 2321 C C . GLY A 1 280 ? -40.487 -3.827 29.397 1.00 52.31 280 GLY A C 1
ATOM 2322 O O . GLY A 1 280 ? -40.663 -4.839 28.723 1.00 52.31 280 GLY A O 1
ATOM 2323 N N . LEU A 1 281 ? -40.082 -3.852 30.666 1.00 38.22 281 LEU A N 1
ATOM 2324 C CA . LEU A 1 281 ? -40.626 -4.799 31.640 1.00 38.22 281 LEU A CA 1
ATOM 2325 C C . LEU A 1 281 ? -41.574 -4.007 32.540 1.00 38.22 281 LEU A C 1
ATOM 2327 O O . LEU A 1 281 ? -41.178 -2.877 32.911 1.00 38.22 281 LEU A O 1
#

Radius of gyration: 24.49 Å; chains: 1; bounding box: 78×32×68 Å

pLDDT: mean 90.25, std 10.35, range [38.22, 98.69]

Secondary structure (DSSP, 8-state):
-TTT-TT-HHHHHHHHHHHHHHHHH----TTT--HHHHHHHHHHHHHHHHHH--HHHHHHHHHHHHHHHHHHHHHHS--HHHHHHHHHHHHHH-TT-HHHHHHHHHHHHHTT--HHHHHHHHHHHTT-TTTHHHHHHHHHHHHHS--SHHHHHHHHHHHHHHHHTTPPPPHHHHHHHHHHHHHHTT-HHHHHHHHTTS-HHHHHHHHH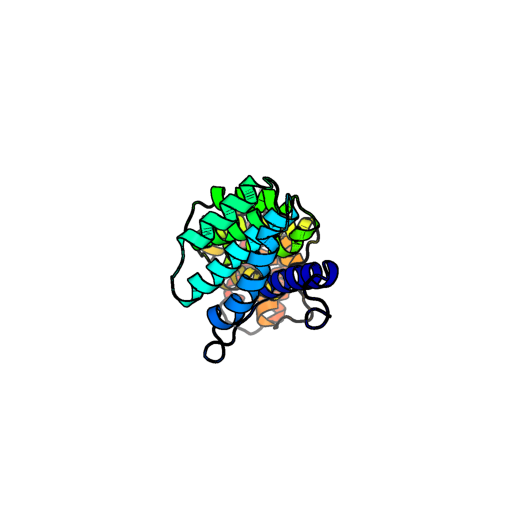HH--TTS--HHHHHHHHHHHHHHHHHTT-HHHHHHHHHHHHHHHTT--SHHHHHHHHHHHHHHHHHHHT----

Sequence (281 aa):
ALQLDPGFHDARKEQIALAQVWLRNIWVVKGEITFSKLVNKMLQTLYIGAAISEGIESANISAHIGWAYYLKYREANANKEQVESHFKRAIQTDCNNGYAHAMFGFWKGYNGKQIEDVKKHFKIALLNKETKNYTRTLQLSTFLSKKTDGYEKELFKIVNEMCEHQEKILPRYQYEILNIYERNVYDNERIMEIINYLTPKAHFSCLTCLTNDKQQQKHKKQKHQLIKGILFEKMGELEKALNFYQSLQKEIYPHTGRLSKTIIKAIERIHDKQRNKLPGL